Protein AF-A0A7V6ZQL4-F1 (afdb_monomer)

Solvent-accessible surface area (backbone atoms only — not comparable to full-atom values): 19353 Å² total; per-residue (Å²): 136,57,69,68,54,55,52,51,50,52,52,51,53,52,50,53,60,58,54,59,75,73,60,75,83,59,94,85,58,81,79,75,75,55,85,86,60,34,66,71,68,71,45,41,68,84,78,50,57,86,91,48,49,68,57,55,54,52,50,50,55,50,50,51,55,58,68,70,49,80,82,78,49,85,87,73,50,36,53,42,62,70,46,40,53,53,52,51,50,68,77,38,46,71,57,46,53,52,44,7,53,51,39,40,61,48,44,39,62,43,48,51,53,52,51,54,51,50,54,56,48,53,54,54,59,68,52,55,82,80,53,53,78,70,53,49,54,50,48,53,53,52,52,48,50,52,52,51,52,48,37,60,62,35,37,66,28,41,34,53,30,22,37,52,47,19,7,47,47,41,46,48,50,30,56,57,40,70,43,90,79,54,63,71,65,38,25,55,51,16,25,72,75,27,18,72,59,30,32,54,50,24,47,55,53,34,53,52,48,37,50,35,53,50,27,50,51,49,28,75,67,49,96,39,74,68,60,22,55,60,34,42,47,64,44,52,47,37,63,76,47,45,50,56,27,51,59,38,24,60,53,40,54,66,74,48,99,63,56,70,69,55,33,49,51,52,15,40,52,52,39,70,76,44,46,70,63,49,51,55,51,48,50,64,62,49,51,75,59,56,63,63,71,49,97,42,73,66,53,42,55,54,46,56,57,54,47,23,45,45,46,53,58,43,49,48,54,50,49,42,53,47,48,61,45,40,29,75,74,44,19,62,81,80,38,58,86,58,43,60,52,50,39,56,55,74,68,82,66,65,87,70,124

pLDDT: mean 90.5, std 10.38, range [31.47, 98.56]

Secondary structure (DSSP, 8-state):
--HHHHHHHHHHHHHHHHHHTT----TT--PPPPGGG-HHHHTGGGGS-GGGHHHHHHHHHHHHHHHTS----GGGS--SHHHHHHHHHHHSHHHHHHHHHHHHHHHHHHHHHHHHHHHHHHHHHHHGGG--HHHHHHHHHHHHHHHHHHHHHHHHHHHHHHHHHHHHHHHHHHHHTT----HHHHHHHHHHHHHHHHHHHHHHHHHHHHHHHHHHHHHHH-S-HHHHHHHHHHHHHIIIIIHHHHHHHHHHHHH----HHHHHHHHHHHHHHSHHHHHHHHHHHHGGGGGGGS--HHHHHHHHHHHHHHHHHHHHHHHHHHHHHHIIIIIHHH-GGGTTTT---GGGGSS--

Foldseek 3Di:
DDPVVVVVVVVVVVVVVVVVLPDDDDPPDDDDDDPCRPCCLVVVVVVDDPVCVVVNVVSVVVSVVVVPDDDDDVVNAFAALVSLLCVLCVVCVVVLQVQLVVLCVLLVQLLVLVLVLLVVVVVLVVCCVVDDPVVNVVSLVVNLVSLLVSLVSCLVSLLSSLLQLQLLLQQLVCSSLVHDDPNVVSSVVSSVQQVVLSSVLSNVVSVLSSLQSNLQSCLVPDPDPVSSVVSNVSVVCCLQPVVQLSLLLSLQSNPDPDDSVVSSVLSNQLCVVPVPVSSVLVCVLCVLVVQCVPSDSVSVVVSSSVVSSSVSSSSSSSNSVSLQSCLVRPCVPPNVVSRQRSHDHPCVVVVPD

Nearest PDB structures (foldseek):
  5och-assembly4_H  TM=1.749E-01  e=4.635E+00  Homo sapiens
  8pm6-assembly1_A  TM=1.150E-01  e=6.467E+00  Homo sapiens
  6ujw-assembly1_A  TM=1.122E-01  e=8.656E+00  Mus musculus

Mean predicted aligned error: 9.57 Å

Structure (mmCIF, N/CA/C/O backbone):
data_AF-A0A7V6ZQL4-F1
#
_entry.id   AF-A0A7V6ZQL4-F1
#
loop_
_atom_site.group_PDB
_atom_site.id
_atom_site.type_symbol
_atom_site.label_atom_id
_atom_site.label_alt_id
_atom_site.label_comp_id
_atom_site.label_asym_id
_atom_site.label_entity_id
_atom_site.label_seq_id
_atom_site.pdbx_PDB_ins_code
_atom_site.Cartn_x
_atom_site.Cartn_y
_atom_site.Cartn_z
_atom_site.occupancy
_atom_site.B_iso_or_equiv
_atom_site.auth_seq_id
_atom_site.auth_comp_id
_atom_site.auth_asym_id
_atom_site.auth_atom_id
_atom_site.pdbx_PDB_model_num
ATOM 1 N N . MET A 1 1 ? -23.190 17.853 24.104 1.00 62.41 1 MET A N 1
ATOM 2 C CA . MET A 1 1 ? -22.665 16.805 25.009 1.00 62.41 1 MET A CA 1
ATOM 3 C C . MET A 1 1 ? -21.142 16.885 24.958 1.00 62.41 1 MET A C 1
ATOM 5 O O . MET A 1 1 ? -20.617 16.901 23.855 1.00 62.41 1 MET A O 1
ATOM 9 N N . ASN A 1 2 ? -20.461 17.065 26.093 1.00 89.00 2 ASN A N 1
ATOM 10 C CA . ASN A 1 2 ? -19.009 17.321 26.155 1.00 89.00 2 ASN A CA 1
ATOM 11 C C . ASN A 1 2 ? -18.204 16.011 25.960 1.00 89.00 2 ASN A C 1
ATOM 13 O O . ASN A 1 2 ? -18.625 14.960 26.445 1.00 89.00 2 ASN A O 1
ATOM 17 N N . GLU A 1 3 ? -17.058 16.068 25.274 1.00 78.50 3 GLU A N 1
ATOM 18 C CA . GLU A 1 3 ? -16.110 14.951 25.124 1.00 78.50 3 GLU A CA 1
ATOM 19 C C . GLU A 1 3 ? -15.660 14.375 26.473 1.00 78.50 3 GLU A C 1
ATOM 21 O O . GLU A 1 3 ? -15.562 13.158 26.624 1.00 78.50 3 GLU A O 1
ATOM 26 N N . GLU A 1 4 ? -15.466 15.227 27.481 1.00 86.62 4 GLU A N 1
ATOM 27 C CA . GLU A 1 4 ? -15.076 14.797 28.827 1.00 86.62 4 GLU A CA 1
ATOM 28 C C . GLU A 1 4 ? -16.145 13.908 29.479 1.00 86.62 4 GLU A C 1
ATOM 30 O O . GLU A 1 4 ? -15.835 12.895 30.118 1.00 86.62 4 GLU A O 1
ATOM 35 N N . PHE A 1 5 ? -17.420 14.238 29.254 1.00 93.56 5 PHE A N 1
ATOM 36 C CA . PHE A 1 5 ? -18.541 13.424 29.712 1.00 93.56 5 PHE A CA 1
ATOM 37 C C . PHE A 1 5 ? -18.572 12.076 28.988 1.00 93.56 5 PHE A C 1
ATOM 39 O O . PHE A 1 5 ? -18.684 11.041 29.639 1.00 93.56 5 PHE A O 1
ATOM 46 N N . LEU A 1 6 ? -18.425 12.069 27.659 1.00 85.81 6 LEU A N 1
ATOM 47 C CA . LEU A 1 6 ? -18.409 10.838 26.862 1.00 85.81 6 LEU A CA 1
ATOM 48 C C . LEU A 1 6 ? -17.273 9.895 27.277 1.00 85.81 6 LEU A C 1
ATOM 50 O O . LEU A 1 6 ? -17.495 8.693 27.442 1.00 85.81 6 LEU A O 1
ATOM 54 N N . TYR A 1 7 ? -16.076 10.440 27.497 1.00 78.69 7 TYR A N 1
ATOM 55 C CA . TYR A 1 7 ? -14.927 9.681 27.979 1.00 78.69 7 TYR A CA 1
ATOM 56 C C . TYR A 1 7 ? -15.183 9.091 29.371 1.00 78.69 7 TYR A C 1
ATOM 58 O O . TYR A 1 7 ? -14.982 7.894 29.591 1.00 78.69 7 TYR A O 1
ATOM 66 N N . SER A 1 8 ? -15.680 9.912 30.300 1.00 87.88 8 SER A N 1
ATOM 67 C CA . SER A 1 8 ? -15.979 9.483 31.669 1.00 87.88 8 SER A CA 1
ATOM 68 C C . SER A 1 8 ? -17.080 8.423 31.705 1.00 87.88 8 SER A C 1
ATOM 70 O O . SER A 1 8 ? -16.950 7.419 32.404 1.00 87.88 8 SER A O 1
ATOM 72 N N . TYR A 1 9 ? -18.128 8.591 30.898 1.00 89.38 9 TYR A N 1
ATOM 73 C CA . TYR A 1 9 ? -19.209 7.621 30.758 1.00 89.38 9 TYR A CA 1
ATOM 74 C C . TYR A 1 9 ? -18.691 6.283 30.218 1.00 89.38 9 TYR A C 1
ATOM 76 O O . TYR A 1 9 ? -18.895 5.244 30.846 1.00 89.38 9 TYR A O 1
ATOM 84 N N . GLY A 1 10 ? -17.937 6.300 29.114 1.00 82.94 10 GLY A N 1
ATOM 85 C CA . GLY A 1 10 ? -17.338 5.094 28.537 1.00 82.94 10 GLY A CA 1
ATOM 86 C C . GLY A 1 10 ? -16.397 4.372 29.507 1.00 82.94 10 GLY A C 1
ATOM 87 O O . GLY A 1 10 ? -16.461 3.147 29.636 1.00 82.94 10 GLY A O 1
ATOM 88 N N . LYS A 1 11 ? -15.574 5.123 30.254 1.00 81.81 11 LYS A N 1
ATOM 89 C CA . LYS A 1 11 ? -14.691 4.583 31.300 1.00 81.81 11 LYS A CA 1
ATOM 90 C C . LYS A 1 11 ? -15.487 3.858 32.387 1.00 81.81 11 LYS A C 1
ATOM 92 O O . LYS A 1 11 ? -15.147 2.727 32.737 1.00 81.81 11 LYS A O 1
ATOM 97 N N . THR A 1 12 ? -16.552 4.477 32.886 1.00 91.69 12 THR A N 1
ATOM 98 C CA . THR A 1 12 ? -17.420 3.909 33.924 1.00 91.69 12 THR A CA 1
ATOM 99 C C . THR A 1 12 ? -18.140 2.648 33.436 1.00 91.69 12 THR A C 1
ATOM 101 O O . THR A 1 12 ? -18.086 1.614 34.102 1.00 91.69 12 THR A O 1
ATOM 104 N N . ILE A 1 13 ? -18.734 2.668 32.237 1.00 90.50 13 ILE A N 1
ATOM 105 C CA . ILE A 1 13 ? -19.369 1.481 31.635 1.00 90.50 13 ILE A CA 1
ATOM 106 C C . ILE A 1 13 ? -18.356 0.342 31.447 1.00 90.50 13 ILE A C 1
ATOM 108 O O . ILE A 1 13 ? -18.643 -0.813 31.769 1.00 90.50 13 ILE A O 1
ATOM 112 N N . GLY A 1 14 ? -17.133 0.657 31.012 1.00 75.75 14 GLY A N 1
ATOM 113 C CA . GLY A 1 14 ? -16.047 -0.317 30.909 1.00 75.75 14 GLY A CA 1
ATOM 114 C C . GLY A 1 14 ? -15.710 -0.988 32.247 1.00 75.75 14 GLY A C 1
ATOM 115 O O . GLY A 1 14 ? -15.479 -2.200 32.290 1.00 75.75 14 GLY A O 1
ATOM 116 N N . GLN A 1 15 ? -15.735 -0.236 33.352 1.00 80.31 15 GLN A N 1
ATOM 117 C CA . GLN A 1 15 ? -15.552 -0.788 34.698 1.00 80.31 15 GLN A CA 1
ATOM 118 C C . GLN A 1 15 ? -16.707 -1.716 35.100 1.00 80.31 15 GLN A C 1
ATOM 120 O O . GLN A 1 15 ? -16.448 -2.821 35.578 1.00 80.31 15 GLN A O 1
ATOM 125 N N . PHE A 1 16 ? -17.964 -1.347 34.831 1.00 86.81 16 PHE A N 1
ATOM 126 C CA . PHE A 1 16 ? -19.117 -2.227 35.071 1.00 86.81 16 PHE A CA 1
ATOM 127 C C . PHE A 1 16 ? -19.013 -3.546 34.294 1.00 86.81 16 PHE A C 1
ATOM 129 O O . PHE A 1 16 ? -19.172 -4.626 34.870 1.00 86.81 16 PHE A O 1
ATOM 136 N N . HIS A 1 17 ? -18.662 -3.496 33.007 1.00 83.38 17 HIS A N 1
ATOM 137 C CA . HIS A 1 17 ? -18.421 -4.702 32.208 1.00 83.38 17 HIS A CA 1
ATOM 138 C C . HIS A 1 17 ? -17.264 -5.550 32.757 1.00 83.38 17 HIS A C 1
ATOM 140 O O . HIS A 1 17 ? -17.289 -6.775 32.662 1.00 83.38 17 HIS A O 1
ATOM 146 N N . LYS A 1 18 ? -16.237 -4.926 33.346 1.00 75.56 18 LYS A N 1
ATOM 147 C CA . LYS A 1 18 ? -15.135 -5.649 33.993 1.00 75.56 18 LYS A CA 1
ATOM 148 C C . LYS A 1 18 ? -15.595 -6.375 35.260 1.00 75.56 18 LYS A C 1
ATOM 150 O O . LYS A 1 18 ? -15.211 -7.527 35.455 1.00 75.56 18 LYS A O 1
ATOM 155 N N . PHE A 1 19 ? -16.401 -5.732 36.104 1.00 81.31 19 PHE A N 1
ATOM 156 C CA . PHE A 1 19 ? -16.884 -6.333 37.351 1.00 81.31 19 PHE A CA 1
ATOM 157 C C . PHE A 1 19 ? -17.882 -7.467 37.104 1.00 81.31 19 PHE A C 1
ATOM 159 O O . PHE A 1 19 ? -17.733 -8.547 37.673 1.00 81.31 19 PHE A O 1
ATOM 166 N N . THR A 1 20 ? -18.835 -7.266 36.193 1.00 84.50 20 THR A N 1
ATOM 167 C CA . THR A 1 20 ? -19.884 -8.254 35.875 1.00 84.50 20 THR A CA 1
ATOM 168 C C . THR A 1 20 ? -19.339 -9.569 35.312 1.00 84.50 20 THR A C 1
ATOM 170 O O . THR A 1 20 ? -19.941 -10.613 35.525 1.00 84.50 20 THR A O 1
ATOM 173 N N . LYS A 1 21 ? -18.164 -9.567 34.668 1.00 76.88 21 LYS A N 1
ATOM 174 C CA . LYS A 1 21 ? -17.511 -10.794 34.167 1.00 76.88 21 LYS A CA 1
ATOM 175 C C . LYS A 1 21 ? -17.098 -11.782 35.259 1.00 76.88 21 LYS A C 1
ATOM 177 O O . LYS A 1 21 ? -16.994 -12.968 34.975 1.00 76.88 21 LYS A O 1
ATOM 182 N N . ASN A 1 22 ? -16.821 -11.295 36.468 1.00 79.56 22 ASN A N 1
A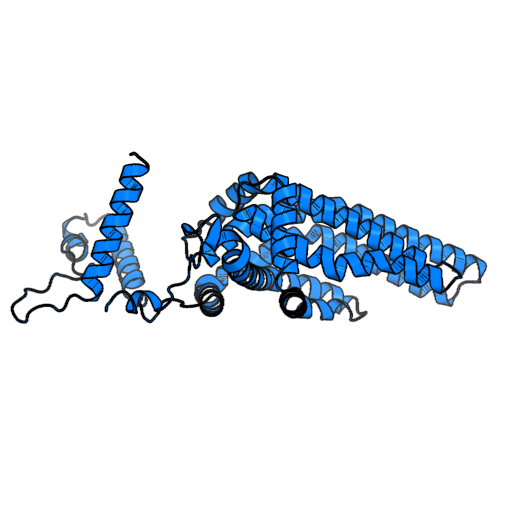TOM 183 C CA . ASN A 1 22 ? -16.436 -12.130 37.612 1.00 79.56 22 ASN A CA 1
ATOM 184 C C . ASN A 1 22 ? -17.574 -12.268 38.628 1.00 79.56 22 ASN A C 1
ATOM 186 O O . ASN A 1 22 ? -17.358 -12.780 39.724 1.00 79.56 22 ASN A O 1
ATOM 190 N N . TYR A 1 23 ? -18.756 -11.753 38.297 1.00 83.44 23 TYR A N 1
ATOM 191 C CA . TYR A 1 23 ? -19.901 -11.816 39.177 1.00 83.44 23 TYR A CA 1
ATOM 192 C C . TYR A 1 23 ? -20.421 -13.252 39.237 1.00 83.44 23 TYR A C 1
ATOM 194 O O . TYR A 1 23 ? -20.770 -13.837 38.212 1.00 83.44 23 TYR A O 1
ATOM 202 N N . VAL A 1 24 ? -20.475 -13.798 40.448 1.00 84.62 24 VAL A N 1
ATOM 203 C CA . VAL A 1 24 ? -21.117 -15.078 40.732 1.00 84.62 24 VAL A CA 1
ATOM 204 C C . VAL A 1 24 ? -22.429 -14.761 41.452 1.00 84.62 24 VAL A C 1
ATOM 206 O O . VAL A 1 24 ? -22.382 -14.171 42.534 1.00 84.62 24 VAL A O 1
ATOM 209 N N . PRO A 1 25 ? -23.592 -15.064 40.851 1.00 84.44 25 PRO A N 1
ATOM 210 C CA . PRO A 1 25 ? -24.877 -14.850 41.504 1.00 84.44 25 PRO A CA 1
ATOM 211 C C . PRO A 1 25 ? -24.997 -15.733 42.750 1.00 84.44 25 PRO A C 1
ATOM 213 O O . PRO A 1 25 ? -24.617 -16.901 42.713 1.00 84.44 25 PRO A O 1
ATOM 216 N N . SER A 1 26 ? -25.525 -15.178 43.844 1.00 88.00 26 SER A N 1
ATOM 217 C CA . SER A 1 26 ? -25.901 -15.970 45.019 1.00 88.00 26 SER A CA 1
ATOM 218 C C . SER A 1 26 ? -27.101 -16.861 44.694 1.00 88.00 26 SER A C 1
ATOM 220 O O . SER A 1 26 ? -27.897 -16.528 43.817 1.00 88.00 26 SER A O 1
ATOM 222 N N . GLU A 1 27 ? -27.253 -17.981 45.400 1.00 85.88 27 GLU A N 1
ATOM 223 C CA . GLU A 1 27 ? -28.318 -18.957 45.114 1.00 85.88 27 GLU A CA 1
ATOM 224 C C . GLU A 1 27 ? -29.728 -18.354 45.211 1.00 85.88 27 GLU A C 1
ATOM 226 O O . GLU A 1 27 ? -30.612 -18.700 44.433 1.00 85.88 27 GLU A O 1
ATOM 231 N N . GLU A 1 28 ? -29.918 -17.383 46.104 1.00 90.81 28 GLU A N 1
ATOM 232 C CA . GLU A 1 28 ? -31.205 -16.722 46.337 1.00 90.81 28 GLU A CA 1
ATOM 233 C C . GLU A 1 28 ? -31.491 -15.559 45.371 1.00 90.81 28 GLU A C 1
ATOM 235 O O . GLU A 1 28 ? -32.566 -14.954 45.424 1.00 90.81 28 GLU A O 1
ATOM 240 N N . ILE A 1 29 ? -30.552 -15.188 44.486 1.00 89.06 29 ILE A N 1
ATOM 241 C CA . ILE A 1 29 ? -30.759 -14.001 43.656 1.00 89.06 29 ILE A CA 1
ATOM 242 C C . ILE A 1 29 ? -31.752 -14.267 42.523 1.00 89.06 29 ILE A C 1
ATOM 244 O O . ILE A 1 29 ? -31.571 -15.133 41.664 1.00 89.06 29 ILE A O 1
ATOM 248 N N . LYS A 1 30 ? -32.797 -13.436 42.458 1.00 87.69 30 LYS A N 1
ATOM 249 C CA . LYS A 1 30 ? -33.735 -13.442 41.335 1.00 87.69 30 LYS A CA 1
ATOM 250 C C . LYS A 1 30 ? -33.000 -13.072 40.043 1.00 87.69 30 LYS A C 1
ATOM 252 O O . LYS A 1 30 ? -32.547 -11.938 39.867 1.00 87.69 30 LYS A O 1
ATOM 257 N N . LYS A 1 31 ? -32.910 -14.029 39.117 1.00 86.00 31 LYS A N 1
ATOM 258 C CA . LYS A 1 31 ? -32.269 -13.838 37.812 1.00 86.00 31 LYS A CA 1
ATOM 259 C C . LYS A 1 31 ? -32.999 -12.753 37.015 1.00 86.00 31 LYS A C 1
ATOM 261 O O . LYS A 1 31 ? -34.220 -12.795 36.867 1.00 86.00 31 LYS A O 1
ATOM 266 N N . ARG A 1 32 ? -32.248 -11.778 36.499 1.00 86.44 32 ARG A N 1
ATOM 267 C CA . ARG A 1 32 ? -32.794 -10.769 35.581 1.00 86.44 32 ARG A CA 1
ATOM 268 C C . ARG A 1 32 ? -33.075 -11.400 34.221 1.00 86.44 32 ARG A C 1
ATOM 270 O O . ARG A 1 32 ? -32.387 -12.340 33.818 1.00 86.44 32 ARG A O 1
ATOM 277 N N . PHE A 1 33 ? -34.079 -10.871 33.533 1.00 88.94 33 PHE A N 1
ATOM 278 C CA . PHE A 1 33 ? -34.422 -11.298 32.185 1.00 88.94 33 PHE A CA 1
ATOM 279 C C . PHE A 1 33 ? -33.255 -11.020 31.224 1.00 88.94 33 PHE A C 1
ATOM 281 O O . PHE A 1 33 ? -32.516 -10.044 31.380 1.00 88.94 33 PHE A O 1
ATOM 288 N N . ALA A 1 34 ? -33.051 -11.914 30.259 1.00 86.75 34 ALA A N 1
ATOM 289 C CA . ALA A 1 34 ? -32.120 -11.668 29.164 1.00 86.75 34 ALA A CA 1
ATOM 290 C C . ALA A 1 34 ? -32.667 -10.562 28.251 1.00 86.75 34 ALA A C 1
ATOM 292 O O . ALA A 1 34 ? -33.871 -10.336 28.221 1.00 86.75 34 ALA A O 1
ATOM 293 N N . TRP A 1 35 ? -31.813 -9.907 27.460 1.00 89.69 35 TRP A N 1
ATOM 294 C CA . TRP A 1 35 ? -32.242 -8.791 26.602 1.00 89.69 35 TRP A CA 1
ATOM 295 C C . TRP A 1 35 ? -33.429 -9.148 25.681 1.00 89.69 35 TRP A C 1
ATOM 297 O O . TRP A 1 35 ? -34.305 -8.324 25.472 1.00 89.69 35 TRP A O 1
ATOM 307 N N . TYR A 1 36 ? -33.497 -10.390 25.183 1.00 88.88 36 TYR A N 1
ATOM 308 C CA . TYR A 1 36 ? -34.572 -10.874 24.302 1.00 88.88 36 TYR A CA 1
ATOM 309 C C . TYR A 1 36 ? -35.856 -11.273 25.046 1.00 88.88 36 TYR A C 1
ATOM 311 O O . TYR A 1 36 ? -36.840 -11.635 24.416 1.00 88.88 36 TYR A O 1
ATOM 319 N N . GLN A 1 37 ? -35.837 -11.259 26.378 1.00 90.81 37 GLN A N 1
ATOM 320 C CA . GLN A 1 37 ? -36.993 -11.504 27.244 1.00 90.81 37 GLN A CA 1
ATOM 321 C C . GLN A 1 37 ? -37.595 -10.188 27.759 1.00 90.81 37 GLN A C 1
ATOM 323 O O . GLN A 1 37 ? -38.416 -10.211 28.675 1.00 90.81 37 GLN A O 1
ATOM 328 N N . ASP A 1 38 ? -37.160 -9.047 27.219 1.00 90.19 38 ASP A N 1
ATOM 329 C CA . ASP A 1 38 ? -37.713 -7.748 27.577 1.00 90.19 38 ASP A CA 1
ATOM 330 C C . ASP A 1 38 ? -39.227 -7.717 27.277 1.00 90.19 38 ASP A C 1
ATOM 332 O O . ASP A 1 38 ? -39.630 -8.053 26.156 1.00 90.19 38 ASP A O 1
ATOM 336 N N . PRO A 1 39 ? -40.083 -7.335 28.244 1.00 90.69 39 PRO A N 1
ATOM 337 C CA . PRO A 1 39 ? -41.529 -7.297 28.050 1.00 90.69 39 PRO A CA 1
ATOM 338 C C . PRO A 1 39 ? -41.989 -6.415 26.885 1.00 90.69 39 PRO A C 1
ATOM 340 O O . PRO A 1 39 ? -43.009 -6.732 26.278 1.00 90.69 39 PRO A O 1
ATOM 343 N N . LEU A 1 40 ? -41.262 -5.341 26.553 1.00 90.25 40 LEU A N 1
ATOM 344 C CA . LEU A 1 40 ? -41.589 -4.477 25.413 1.00 90.25 40 LEU A CA 1
ATOM 345 C C . LEU A 1 40 ? -41.371 -5.199 24.082 1.00 90.25 40 LEU A C 1
ATOM 347 O O . LEU A 1 40 ? -42.135 -4.995 23.144 1.00 90.25 40 LEU A O 1
ATOM 351 N N . LEU A 1 41 ? -40.350 -6.056 24.009 1.00 91.31 41 LEU A N 1
ATOM 352 C CA . LEU A 1 41 ? -40.047 -6.845 22.815 1.00 91.31 41 LEU A CA 1
ATOM 353 C C . LEU A 1 41 ? -40.993 -8.043 22.698 1.00 91.31 41 LEU A C 1
ATOM 355 O O . LEU A 1 41 ? -41.603 -8.253 21.654 1.00 91.31 41 LEU A O 1
ATOM 359 N N . MET A 1 42 ? -41.174 -8.792 23.789 1.00 89.69 42 MET A N 1
ATOM 360 C CA . MET A 1 42 ? -42.028 -9.985 23.822 1.00 89.69 42 MET A CA 1
ATOM 361 C C . MET A 1 42 ? -43.504 -9.664 23.572 1.00 89.69 42 MET A C 1
ATOM 363 O O . MET A 1 42 ? -44.208 -10.446 22.937 1.00 89.69 42 MET A O 1
ATOM 367 N N . ASN A 1 43 ? -43.967 -8.508 24.052 1.00 92.31 43 ASN A N 1
ATOM 368 C CA . ASN A 1 43 ? -45.346 -8.062 23.891 1.00 92.31 43 ASN A CA 1
ATOM 369 C C . ASN A 1 43 ? -45.481 -6.969 22.825 1.00 92.31 43 ASN A C 1
ATOM 371 O O . ASN A 1 43 ? -46.483 -6.266 22.814 1.00 92.31 43 ASN A O 1
ATOM 375 N N . ALA A 1 44 ? -44.518 -6.813 21.908 1.00 90.38 44 ALA A N 1
ATOM 376 C CA . ALA A 1 44 ? -44.550 -5.750 20.897 1.00 90.38 44 ALA A CA 1
ATOM 377 C C . ALA A 1 44 ? -45.892 -5.688 20.137 1.00 90.38 44 ALA A C 1
ATOM 379 O O . ALA A 1 44 ? -46.412 -4.604 19.880 1.00 90.38 44 ALA A O 1
ATOM 380 N N . LYS A 1 45 ? -46.514 -6.849 19.876 1.00 90.81 45 LYS A N 1
ATOM 381 C CA . LYS A 1 45 ? -47.838 -6.954 19.245 1.00 90.81 45 LYS A CA 1
ATOM 382 C C . LYS A 1 45 ? -48.937 -6.182 19.987 1.00 90.81 45 LYS A C 1
ATOM 384 O O . LYS A 1 45 ? -49.807 -5.627 19.336 1.00 90.81 45 LYS A O 1
ATOM 389 N N . THR A 1 46 ? -48.919 -6.121 21.322 1.00 92.56 46 THR A N 1
ATOM 390 C CA . THR A 1 46 ? -49.974 -5.431 22.093 1.00 92.56 46 THR A CA 1
ATOM 391 C C . THR A 1 46 ? -49.923 -3.911 21.955 1.00 92.56 46 THR A C 1
ATOM 393 O O . THR A 1 46 ? -50.856 -3.232 22.372 1.00 92.56 46 THR A O 1
ATOM 396 N N . TYR A 1 47 ? -48.834 -3.378 21.398 1.00 90.19 47 TYR A N 1
ATOM 397 C CA . TYR A 1 47 ? -48.616 -1.947 21.199 1.00 90.19 47 TYR A CA 1
ATOM 398 C C . TYR A 1 47 ? -48.739 -1.519 19.730 1.00 90.19 47 TYR A C 1
ATOM 400 O O . TYR A 1 47 ? -48.623 -0.331 19.438 1.00 90.19 47 TYR A O 1
ATOM 408 N N . LEU A 1 48 ? -48.958 -2.467 18.815 1.00 89.75 48 LEU A N 1
ATOM 409 C CA . LEU A 1 48 ? -49.061 -2.229 17.377 1.00 89.75 48 LEU A CA 1
ATOM 410 C C . LEU A 1 48 ? -50.492 -2.469 16.901 1.00 89.75 48 LEU A C 1
ATOM 412 O O . LEU A 1 48 ? -51.202 -3.326 17.427 1.00 89.75 48 LEU A O 1
ATOM 416 N N . LYS A 1 49 ? -50.911 -1.712 15.889 1.00 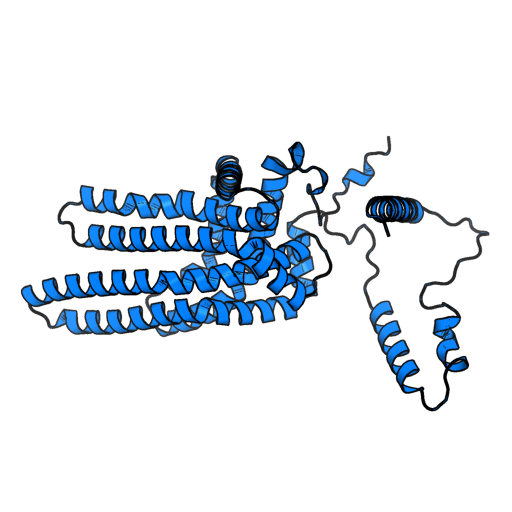92.31 49 LYS A N 1
ATOM 417 C CA . LYS A 1 49 ? -52.176 -1.954 15.192 1.00 92.31 49 LYS A CA 1
ATOM 418 C C . LYS A 1 49 ? -52.010 -3.084 14.176 1.00 92.31 49 LYS A C 1
ATOM 420 O O . LYS A 1 49 ? -50.898 -3.367 13.735 1.00 92.31 49 LYS A O 1
ATOM 425 N N . ASP A 1 50 ? -53.121 -3.673 13.739 1.00 88.88 50 ASP A N 1
ATOM 426 C CA . ASP A 1 50 ? -53.105 -4.760 12.747 1.00 88.88 50 ASP A CA 1
ATOM 427 C C . ASP A 1 50 ? -52.502 -4.335 11.393 1.00 88.88 50 ASP A C 1
ATOM 429 O O . ASP A 1 50 ? -51.894 -5.143 10.696 1.00 88.88 50 ASP A O 1
ATOM 433 N N . GLU A 1 51 ? -52.608 -3.051 11.040 1.00 90.69 51 GLU A N 1
ATOM 434 C CA . GLU A 1 51 ? -51.986 -2.468 9.841 1.00 90.69 51 GLU A CA 1
ATOM 435 C C . GLU A 1 51 ? -50.444 -2.437 9.901 1.00 90.69 51 GLU A C 1
ATOM 437 O O . GLU A 1 51 ? -49.784 -2.432 8.862 1.00 90.69 51 GLU A O 1
ATOM 442 N N . ASP A 1 52 ? -49.861 -2.516 11.102 1.00 91.00 52 ASP A N 1
ATOM 443 C CA . ASP A 1 52 ? -48.421 -2.401 11.355 1.00 91.00 52 ASP A CA 1
ATOM 444 C C . ASP A 1 52 ? -47.730 -3.759 11.585 1.00 91.00 52 ASP A C 1
ATOM 446 O O . ASP A 1 52 ? -46.573 -3.811 12.014 1.00 91.00 52 ASP A O 1
ATOM 450 N N . LEU A 1 53 ? -48.393 -4.886 11.292 1.00 89.19 53 LEU A N 1
ATOM 451 C CA . LEU A 1 53 ? -47.841 -6.231 11.537 1.00 89.19 53 LEU A CA 1
ATOM 452 C C . LEU A 1 53 ? -46.503 -6.489 10.819 1.00 89.19 53 LEU A C 1
ATOM 454 O O . LEU A 1 53 ? -45.673 -7.239 11.326 1.00 89.19 53 LEU A O 1
ATOM 458 N N . VAL A 1 54 ? -46.228 -5.791 9.712 1.00 91.69 54 VAL A N 1
ATOM 459 C CA . VAL A 1 54 ? -44.923 -5.843 9.027 1.00 91.69 54 VAL A CA 1
ATOM 460 C C . VAL A 1 54 ? -43.772 -5.414 9.952 1.00 91.69 54 VAL A C 1
ATOM 462 O O . VAL A 1 54 ? -42.666 -5.944 9.850 1.00 91.69 54 VAL A O 1
ATOM 465 N N . ILE A 1 55 ? -44.006 -4.478 10.879 1.00 91.38 55 ILE A N 1
ATOM 466 C CA . ILE A 1 55 ? -43.004 -4.049 11.867 1.00 91.38 55 ILE A CA 1
ATOM 467 C C . ILE A 1 55 ? -42.685 -5.199 12.827 1.00 91.38 55 ILE A C 1
ATOM 469 O O . ILE A 1 55 ? -41.515 -5.422 13.146 1.00 91.38 55 ILE A O 1
ATOM 473 N N . LEU A 1 56 ? -43.707 -5.947 13.254 1.00 91.00 56 LEU A N 1
ATOM 474 C CA . LEU A 1 56 ? -43.547 -7.105 14.133 1.00 91.00 56 LEU A CA 1
ATOM 475 C C . LEU A 1 56 ? -42.724 -8.205 13.450 1.00 91.00 56 LEU A C 1
ATOM 477 O O . LEU A 1 56 ? -41.810 -8.752 14.064 1.00 91.00 56 LEU A O 1
ATOM 481 N N . ASP A 1 57 ? -42.983 -8.474 12.170 1.00 90.88 57 ASP A N 1
ATOM 482 C CA . ASP A 1 57 ? -42.221 -9.458 11.397 1.00 90.88 57 ASP A CA 1
ATOM 483 C C . ASP A 1 57 ? -40.740 -9.068 11.286 1.00 90.88 57 ASP A C 1
ATOM 485 O O . ASP A 1 57 ? -39.854 -9.883 11.550 1.00 90.88 57 ASP A O 1
ATOM 489 N N . ARG A 1 58 ? -40.452 -7.793 10.986 1.00 93.88 58 ARG A N 1
ATOM 490 C CA . ARG A 1 58 ? -39.073 -7.275 10.928 1.00 93.88 58 ARG A CA 1
ATOM 491 C C . ARG A 1 58 ? -38.376 -7.301 12.283 1.00 93.88 58 ARG A C 1
ATOM 493 O O . ARG A 1 58 ? -37.182 -7.596 12.345 1.00 93.88 58 ARG A O 1
ATOM 500 N N . LEU A 1 59 ? -39.098 -7.002 13.363 1.00 92.62 59 LEU A N 1
ATOM 501 C CA . LEU A 1 59 ? -38.573 -7.100 14.722 1.00 92.62 59 LEU A CA 1
ATOM 502 C C . LEU A 1 59 ? -38.189 -8.545 15.052 1.00 92.62 59 LEU A C 1
ATOM 504 O O . LEU A 1 59 ? -37.089 -8.778 15.549 1.00 92.62 59 LEU A O 1
ATOM 508 N N . ASN A 1 60 ? -39.057 -9.506 14.732 1.00 91.25 60 ASN A N 1
ATOM 509 C CA . ASN A 1 60 ? -38.809 -10.925 14.974 1.00 91.25 60 ASN A CA 1
ATOM 510 C C . ASN A 1 60 ? -37.609 -11.441 14.166 1.00 91.25 60 ASN A C 1
ATOM 512 O O . ASN A 1 60 ? -36.733 -12.096 14.734 1.00 91.25 60 ASN A O 1
ATOM 516 N N . GLU A 1 61 ? -37.509 -11.089 12.877 1.00 92.69 61 GLU A N 1
ATOM 517 C CA . GLU A 1 61 ? -36.336 -11.402 12.045 1.00 92.69 61 GLU A CA 1
ATOM 518 C C . GLU A 1 61 ? -35.042 -10.849 12.661 1.00 92.69 61 GLU A C 1
ATOM 520 O O . GLU A 1 61 ? -34.036 -11.557 12.761 1.00 92.69 61 GLU A O 1
ATOM 525 N N . LEU A 1 62 ? -35.063 -9.589 13.108 1.00 91.00 62 LEU A N 1
ATOM 526 C CA . LEU A 1 62 ? -33.908 -8.952 13.734 1.00 91.00 62 LEU A CA 1
ATOM 527 C C . LEU A 1 62 ? -33.542 -9.625 15.064 1.00 91.00 62 LEU A C 1
ATOM 529 O O . LEU A 1 62 ? -32.364 -9.876 15.319 1.00 91.00 62 LEU A O 1
ATOM 533 N N . MET A 1 63 ? -34.530 -9.933 15.906 1.00 92.19 63 MET A N 1
ATOM 534 C CA . MET A 1 63 ? -34.314 -10.593 17.193 1.00 92.19 63 MET A CA 1
ATOM 535 C C . MET A 1 63 ? -33.682 -11.971 17.017 1.00 92.19 63 MET A C 1
ATOM 537 O O . MET A 1 63 ? -32.699 -12.268 17.696 1.00 92.19 63 MET A O 1
ATOM 541 N N . GLU A 1 64 ? -34.186 -12.783 16.087 1.00 90.88 64 GLU A N 1
ATOM 542 C CA . GLU A 1 64 ? -33.597 -14.087 15.771 1.00 90.88 64 GLU A CA 1
ATOM 543 C C . GLU A 1 64 ? -32.188 -13.940 15.184 1.00 90.88 64 GLU A C 1
ATOM 545 O O . GLU A 1 64 ? -31.260 -14.634 15.610 1.00 90.88 64 GLU A O 1
ATOM 550 N N . SER A 1 65 ? -31.967 -12.961 14.299 1.00 87.12 65 SER A N 1
ATOM 551 C CA . SER A 1 65 ? -30.629 -12.667 13.780 1.00 87.12 65 SER A CA 1
ATOM 552 C C . SER A 1 65 ? -29.640 -12.330 14.899 1.00 87.12 65 SER A C 1
ATOM 554 O O . SER A 1 65 ? -28.543 -12.888 14.914 1.00 87.12 65 SER A O 1
ATOM 556 N N . ILE A 1 66 ? -30.000 -11.463 15.849 1.00 86.06 66 ILE A N 1
ATOM 557 C CA . ILE A 1 66 ? -29.119 -11.097 16.967 1.00 86.06 66 ILE A CA 1
ATOM 558 C C . ILE A 1 66 ? -28.943 -12.287 17.912 1.00 86.06 66 ILE A C 1
ATOM 560 O O . ILE A 1 66 ? -27.830 -12.565 18.348 1.00 86.06 66 ILE A O 1
ATOM 564 N N . LYS A 1 67 ? -30.003 -13.039 18.210 1.00 85.88 67 LYS A N 1
ATOM 565 C CA . LYS A 1 67 ? -29.941 -14.213 19.092 1.00 85.88 67 LYS A CA 1
ATOM 566 C C . LYS A 1 67 ? -29.060 -15.328 18.525 1.00 85.88 67 LYS A C 1
ATOM 568 O O . LYS A 1 67 ? -28.410 -16.030 19.295 1.00 85.88 67 LYS A O 1
ATOM 573 N N . SER A 1 68 ? -28.997 -15.453 17.199 1.00 83.75 68 SER A N 1
ATOM 574 C CA . SER A 1 68 ? -28.106 -16.389 16.506 1.00 83.75 68 SER A CA 1
ATOM 575 C C . SER A 1 68 ? -26.629 -15.972 16.533 1.00 83.75 68 SER A C 1
ATOM 577 O O . SER A 1 68 ? -25.760 -16.794 16.231 1.00 83.75 68 SER A O 1
ATOM 579 N N . THR A 1 69 ? -26.310 -14.721 16.903 1.00 74.50 69 THR A N 1
ATOM 580 C CA . THR A 1 69 ? -24.907 -14.294 16.975 1.00 74.50 69 THR A CA 1
ATOM 581 C C . THR A 1 69 ? -24.168 -14.997 18.120 1.00 74.50 69 THR A C 1
ATOM 583 O O . THR A 1 69 ? -24.690 -15.098 19.234 1.00 74.50 69 THR A O 1
ATOM 586 N N . PRO A 1 70 ? -22.935 -15.491 17.886 1.00 68.19 70 PRO A N 1
ATOM 587 C CA . PRO A 1 70 ? -22.161 -16.155 18.925 1.00 68.19 70 PRO A CA 1
ATOM 588 C C . PRO A 1 70 ? -21.921 -15.213 20.104 1.00 68.19 70 PRO A C 1
ATOM 590 O O . PRO A 1 70 ? -21.380 -14.118 19.935 1.00 68.19 70 PRO A O 1
ATOM 593 N N . ILE A 1 71 ? -22.256 -15.660 21.314 1.00 66.31 71 ILE A N 1
ATOM 594 C CA . ILE A 1 71 ? -21.940 -14.915 22.534 1.00 66.31 71 ILE A CA 1
ATOM 595 C C . ILE A 1 71 ? -20.413 -14.877 22.676 1.00 66.31 71 ILE A C 1
ATOM 597 O O . ILE A 1 71 ? -19.762 -15.880 22.985 1.00 66.31 71 ILE A O 1
ATOM 601 N N . THR A 1 72 ? -19.820 -13.710 22.436 1.00 58.19 72 THR A N 1
ATOM 602 C CA . THR A 1 72 ? -18.382 -13.483 22.586 1.00 58.19 72 THR A CA 1
ATOM 603 C C . THR A 1 72 ? -18.023 -13.468 24.068 1.00 58.19 72 THR A C 1
ATOM 605 O O . THR A 1 72 ? -18.155 -12.468 24.771 1.00 58.19 72 THR A O 1
ATOM 608 N N . THR A 1 73 ? -17.549 -14.603 24.580 1.00 60.03 73 THR A N 1
ATOM 609 C CA . THR A 1 73 ? -16.878 -14.626 25.885 1.00 60.03 73 THR A CA 1
ATOM 610 C C . THR A 1 73 ? -15.483 -13.994 25.761 1.00 60.03 73 THR A C 1
ATOM 612 O O . THR A 1 73 ? -14.893 -14.043 24.683 1.00 60.03 73 THR A O 1
ATOM 615 N N . PRO A 1 74 ? -14.889 -13.427 26.832 1.00 58.94 74 PRO A N 1
ATOM 616 C CA . PRO A 1 74 ? -13.542 -12.844 26.777 1.00 58.94 74 PRO A CA 1
ATOM 617 C C . PRO A 1 74 ? -12.443 -13.801 26.287 1.00 58.94 74 PRO A C 1
ATOM 619 O O . PRO A 1 74 ? -11.398 -13.338 25.844 1.00 58.94 74 PRO A O 1
ATOM 622 N N . LYS A 1 75 ? -12.673 -15.121 26.373 1.00 61.41 75 LYS A N 1
ATOM 623 C CA . LYS A 1 75 ? -11.788 -16.164 25.830 1.00 61.41 75 LYS A CA 1
ATOM 624 C C . LYS A 1 75 ? -11.821 -16.255 24.299 1.00 61.41 75 LYS A C 1
ATOM 626 O O . LYS A 1 75 ? -10.891 -16.791 23.716 1.00 61.41 75 LYS A O 1
ATOM 631 N N . ASN A 1 76 ? -12.876 -15.742 23.667 1.00 67.88 76 ASN A N 1
ATOM 632 C CA . ASN A 1 76 ? -13.082 -15.765 22.218 1.00 67.88 76 ASN A CA 1
ATOM 633 C C . ASN A 1 76 ? -12.613 -14.460 21.548 1.00 67.88 76 ASN A C 1
ATOM 635 O O . ASN A 1 76 ? -12.940 -14.223 20.390 1.00 67.88 76 ASN A O 1
ATOM 639 N N . LEU A 1 77 ? -11.913 -13.585 22.279 1.00 79.00 77 LEU A N 1
ATOM 640 C CA . LEU A 1 77 ? -11.368 -12.341 21.742 1.00 79.00 77 LEU A CA 1
ATOM 641 C C . LEU A 1 77 ? -9.928 -12.550 21.260 1.00 79.00 77 LEU A C 1
ATOM 643 O O . LEU A 1 77 ? -9.171 -13.279 21.903 1.00 79.00 77 LEU A O 1
ATOM 647 N N . PRO A 1 78 ? -9.501 -11.869 20.185 1.00 85.75 78 PRO A N 1
ATOM 648 C CA . PRO A 1 78 ? -8.156 -12.033 19.668 1.00 85.75 78 PRO A CA 1
ATOM 649 C C . PRO A 1 78 ? -7.119 -11.465 20.639 1.00 85.75 78 PRO A C 1
ATOM 651 O O . PRO A 1 78 ? -7.135 -10.293 21.017 1.00 85.75 78 PRO A O 1
ATOM 654 N N . HIS A 1 79 ? -6.161 -12.301 21.014 1.00 87.12 79 HIS A N 1
ATOM 655 C CA . HIS A 1 79 ? -5.058 -11.972 21.913 1.00 87.12 79 HIS A CA 1
ATOM 656 C C . HIS A 1 79 ? -3.825 -11.446 21.172 1.00 87.12 79 HIS A C 1
ATOM 658 O O . HIS A 1 79 ? -2.936 -10.862 21.787 1.00 87.12 79 HIS A O 1
ATOM 664 N N . ASN A 1 80 ? -3.744 -11.661 19.858 1.00 90.94 80 ASN A N 1
ATOM 665 C CA . ASN A 1 80 ? -2.626 -11.220 19.032 1.00 90.94 80 ASN A CA 1
ATOM 666 C C . ASN A 1 80 ? -3.088 -10.800 17.630 1.00 90.94 80 ASN A C 1
ATOM 668 O O . ASN A 1 80 ? -4.173 -11.154 17.172 1.00 90.94 80 ASN A O 1
ATOM 672 N N . ARG A 1 81 ? -2.219 -10.071 16.922 1.00 93.50 81 ARG A N 1
ATOM 673 C CA . ARG A 1 81 ? -2.486 -9.544 15.575 1.00 93.50 81 ARG A CA 1
ATOM 674 C C . ARG A 1 81 ? -2.797 -10.634 14.541 1.00 93.50 81 ARG A C 1
ATOM 676 O O . ARG A 1 81 ? -3.558 -10.391 13.614 1.00 93.50 81 ARG A O 1
ATOM 683 N N . ARG A 1 82 ? -2.251 -11.845 14.709 1.00 93.62 82 ARG A N 1
ATOM 684 C CA . ARG A 1 82 ? -2.537 -12.984 13.822 1.00 93.62 82 ARG A CA 1
ATOM 685 C C . ARG A 1 82 ? -3.980 -13.464 13.979 1.00 93.62 82 ARG A C 1
ATOM 687 O O . ARG A 1 82 ? -4.611 -13.769 12.977 1.00 93.62 82 ARG A O 1
ATOM 694 N N . GLN A 1 83 ? -4.503 -13.514 15.202 1.00 93.06 83 GLN A N 1
ATOM 695 C CA . GLN A 1 83 ? -5.911 -13.843 15.441 1.00 93.06 83 GLN A CA 1
ATOM 696 C C . GLN A 1 83 ? -6.825 -12.764 14.852 1.00 93.06 83 GLN A C 1
ATOM 698 O O . GLN A 1 83 ? -7.716 -13.110 14.089 1.00 93.06 83 GLN A O 1
ATOM 703 N N . VAL A 1 84 ? -6.506 -11.474 15.048 1.00 94.88 84 VAL A N 1
ATOM 704 C CA . VAL A 1 84 ? -7.249 -10.363 14.413 1.00 94.88 84 VAL A CA 1
ATOM 705 C C . VAL A 1 84 ? -7.338 -10.535 12.893 1.00 94.88 84 VAL A C 1
ATOM 707 O O . VAL A 1 84 ? -8.407 -10.354 12.321 1.00 94.88 84 VAL A O 1
ATOM 710 N N . PHE A 1 85 ? -6.242 -10.923 12.232 1.00 96.62 85 PHE A N 1
ATOM 711 C CA . PHE A 1 85 ? -6.233 -11.161 10.786 1.00 96.62 85 PHE A CA 1
ATOM 712 C C . PHE A 1 85 ? -7.265 -12.214 10.356 1.00 96.62 85 PHE A C 1
ATOM 714 O O . PHE A 1 85 ? -8.073 -11.959 9.462 1.00 96.62 85 PHE A O 1
ATOM 721 N N . PHE A 1 86 ? -7.250 -13.391 10.990 1.00 95.12 86 PHE A N 1
ATOM 722 C CA . PHE A 1 86 ? -8.175 -14.469 10.636 1.00 95.12 86 PHE A CA 1
ATOM 723 C C . PHE A 1 86 ? -9.616 -14.149 11.036 1.00 95.12 86 PHE A C 1
ATOM 725 O O . PHE A 1 86 ? -10.524 -14.436 10.256 1.00 95.12 86 PHE A O 1
ATOM 732 N N . ASP A 1 87 ? -9.827 -13.501 12.182 1.00 92.19 87 ASP A N 1
ATOM 733 C CA . ASP A 1 87 ? -11.151 -13.091 12.649 1.00 92.19 87 ASP A CA 1
ATOM 734 C C . ASP A 1 87 ? -11.782 -12.102 11.664 1.00 92.19 87 ASP A C 1
ATOM 736 O O . ASP A 1 87 ? -12.853 -12.377 11.121 1.00 92.19 87 ASP A O 1
ATOM 740 N N . VAL A 1 88 ? -11.079 -11.013 11.327 1.00 94.12 88 VAL A N 1
ATOM 741 C CA . VAL A 1 88 ? -11.550 -10.000 10.368 1.00 94.12 88 VAL A CA 1
ATOM 742 C C . VAL A 1 88 ? -11.871 -10.630 9.016 1.00 94.12 88 VAL A C 1
ATOM 744 O O . VAL A 1 88 ? -12.947 -10.387 8.466 1.00 94.12 88 VAL A O 1
ATOM 747 N N . LEU A 1 89 ? -10.973 -11.463 8.478 1.00 94.50 89 LEU A N 1
ATOM 748 C CA . LEU A 1 89 ? -11.213 -12.111 7.191 1.00 94.50 89 LEU A CA 1
ATOM 749 C C . LEU A 1 89 ? -12.371 -13.097 7.249 1.00 94.50 89 LEU A C 1
ATOM 751 O O . LEU A 1 89 ? -13.113 -13.186 6.280 1.00 94.50 89 LEU A O 1
ATOM 755 N N . SER A 1 90 ? -12.544 -13.837 8.345 1.00 90.19 90 SER A N 1
ATOM 756 C CA . SER A 1 90 ? -13.635 -14.804 8.483 1.00 90.19 90 SER A CA 1
ATOM 757 C C . SER A 1 90 ? -15.005 -14.130 8.569 1.00 90.19 90 SER A C 1
ATOM 759 O O . SER A 1 90 ? -15.941 -14.589 7.914 1.00 90.19 90 SER A O 1
ATOM 761 N N . ILE A 1 91 ? -15.097 -13.011 9.290 1.00 89.19 91 ILE A N 1
ATOM 762 C CA . ILE A 1 91 ? -16.335 -12.257 9.506 1.00 89.19 91 ILE A CA 1
ATOM 763 C C . ILE A 1 91 ? -16.694 -11.438 8.258 1.00 89.19 91 ILE A C 1
ATOM 765 O O . ILE A 1 91 ? -17.851 -11.400 7.842 1.00 89.19 91 ILE A O 1
ATOM 769 N N . HIS A 1 92 ? -15.708 -10.813 7.610 1.00 91.75 92 HIS A N 1
ATOM 770 C CA . HIS A 1 92 ? -15.933 -9.838 6.537 1.00 91.75 92 HIS A CA 1
ATOM 771 C C . HIS A 1 92 ? -15.543 -10.340 5.135 1.00 91.75 92 HIS A C 1
ATOM 773 O O . HIS A 1 92 ? -15.227 -9.533 4.260 1.00 91.75 92 HIS A O 1
ATOM 779 N N . ARG A 1 93 ? -15.608 -11.657 4.871 1.00 91.69 93 ARG A N 1
ATOM 780 C CA . ARG A 1 93 ? -15.221 -12.274 3.576 1.00 91.69 93 ARG A CA 1
ATOM 781 C C . ARG A 1 93 ? -15.813 -11.567 2.357 1.00 91.69 93 ARG A C 1
ATOM 783 O O . ARG A 1 93 ? -15.090 -11.219 1.427 1.00 91.69 93 ARG A O 1
ATOM 790 N N . LYS A 1 94 ? -17.131 -11.333 2.372 1.00 93.19 94 LYS A N 1
ATOM 791 C CA . LYS A 1 94 ? -17.848 -10.669 1.268 1.00 93.19 94 LYS A CA 1
ATOM 792 C C . LYS A 1 94 ? -17.334 -9.247 1.046 1.00 93.19 94 LYS A C 1
ATOM 794 O O . LYS A 1 94 ? -17.128 -8.836 -0.090 1.00 93.19 94 LYS A O 1
ATOM 799 N N . THR A 1 95 ? -17.074 -8.518 2.126 1.00 92.50 95 THR A N 1
ATOM 800 C CA . THR A 1 95 ? -16.546 -7.156 2.058 1.00 92.50 95 THR A CA 1
ATOM 801 C C . THR A 1 95 ? -15.137 -7.130 1.469 1.00 92.50 95 THR A C 1
ATOM 803 O O . THR A 1 95 ? -14.866 -6.326 0.585 1.00 92.50 95 THR A O 1
ATOM 806 N N . PHE A 1 96 ? -14.257 -8.048 1.879 1.00 94.81 96 PHE A N 1
ATOM 807 C CA . PHE A 1 96 ? -12.906 -8.153 1.317 1.00 94.81 96 PHE A CA 1
ATOM 808 C C . PHE A 1 96 ? -12.908 -8.547 -0.166 1.00 94.81 96 PHE A C 1
ATOM 810 O O . PHE A 1 96 ? -12.083 -8.047 -0.928 1.00 94.81 96 PHE A O 1
ATOM 817 N N . PHE A 1 97 ? -13.869 -9.364 -0.605 1.00 94.69 97 PHE A N 1
ATOM 818 C CA . PHE A 1 97 ? -14.075 -9.627 -2.030 1.00 94.69 97 PHE A CA 1
ATOM 819 C C . PHE A 1 97 ? -14.469 -8.354 -2.801 1.00 94.69 97 PHE A C 1
ATOM 821 O O . PHE A 1 97 ? -13.886 -8.059 -3.844 1.00 94.69 97 PHE A O 1
ATOM 828 N N . LEU A 1 98 ? -15.397 -7.550 -2.264 1.00 95.44 98 LEU A N 1
ATOM 829 C CA . LEU A 1 98 ? -15.776 -6.256 -2.852 1.00 95.44 98 LEU A CA 1
ATOM 830 C C . LEU A 1 98 ? -14.616 -5.251 -2.859 1.00 95.44 98 LEU A C 1
ATOM 832 O O . LEU A 1 98 ? -14.478 -4.477 -3.804 1.00 95.44 98 LEU A O 1
ATOM 836 N N . PHE A 1 99 ? -13.744 -5.282 -1.850 1.00 95.81 99 PHE A N 1
ATOM 837 C CA . PHE A 1 99 ? -12.504 -4.506 -1.867 1.00 95.81 99 PHE A CA 1
ATOM 838 C C . PHE A 1 99 ? -11.581 -4.939 -3.003 1.00 95.81 99 PHE A C 1
ATOM 840 O O . PHE A 1 99 ? -10.955 -4.086 -3.622 1.00 95.81 99 PHE A O 1
ATOM 847 N N . GLY A 1 100 ? -11.539 -6.230 -3.329 1.00 96.44 100 GLY A N 1
ATOM 848 C CA . GLY A 1 100 ? -10.817 -6.725 -4.498 1.00 96.44 100 GLY A CA 1
ATOM 849 C C . GLY A 1 100 ? -11.323 -6.109 -5.803 1.00 96.44 100 GLY A C 1
ATOM 850 O O . GLY A 1 100 ? -10.526 -5.641 -6.614 1.00 96.44 100 GLY A O 1
ATOM 851 N N . LEU A 1 101 ? -12.647 -6.009 -5.964 1.00 96.44 101 LEU A N 1
ATOM 852 C CA . LEU A 1 101 ? -13.262 -5.336 -7.113 1.00 96.44 101 LEU A CA 1
ATOM 853 C C . LEU A 1 101 ? -12.921 -3.838 -7.152 1.00 96.44 101 LEU A C 1
ATOM 855 O O . LEU A 1 101 ? -12.591 -3.303 -8.208 1.00 96.44 101 LEU A O 1
ATOM 859 N N . LEU A 1 102 ? -12.947 -3.161 -6.002 1.00 96.25 102 LEU A N 1
ATOM 860 C CA . LEU A 1 102 ? -12.519 -1.766 -5.906 1.00 96.25 102 LEU A CA 1
ATOM 861 C C . LEU A 1 102 ? -11.052 -1.598 -6.327 1.00 96.25 102 LEU A C 1
ATOM 863 O O . LEU A 1 102 ? -10.744 -0.712 -7.118 1.00 96.25 102 LEU A O 1
ATOM 867 N N . PHE A 1 103 ? -10.147 -2.454 -5.845 1.00 96.19 103 PHE A N 1
ATOM 868 C CA . PHE A 1 103 ? -8.737 -2.416 -6.239 1.00 96.19 103 PHE A CA 1
ATOM 869 C C . PHE A 1 103 ? -8.525 -2.756 -7.710 1.00 96.19 103 PHE A C 1
ATOM 871 O O . PHE A 1 103 ? -7.619 -2.207 -8.330 1.00 96.19 103 PHE A O 1
ATOM 878 N N . LEU A 1 104 ? -9.356 -3.618 -8.296 1.00 96.31 104 LEU A N 1
ATOM 879 C CA . LEU A 1 104 ? -9.336 -3.859 -9.734 1.00 96.31 104 LEU A CA 1
ATOM 880 C C . LEU A 1 104 ? -9.629 -2.568 -10.508 1.00 96.31 104 LEU A C 1
ATOM 882 O O . LEU A 1 104 ? -8.884 -2.236 -11.426 1.00 96.31 104 LEU A O 1
ATOM 886 N N . LEU A 1 105 ? -10.652 -1.812 -10.094 1.00 97.06 105 LEU A N 1
ATOM 887 C CA . LEU A 1 105 ? -10.999 -0.523 -10.700 1.00 97.06 105 LEU A CA 1
ATOM 888 C C . LEU A 1 105 ? -9.901 0.530 -10.493 1.00 97.06 105 LEU A C 1
ATOM 890 O O . LEU A 1 105 ? -9.517 1.211 -11.440 1.00 97.06 105 LEU A O 1
ATOM 894 N N . LEU A 1 106 ? -9.356 0.637 -9.279 1.00 96.75 106 LEU A N 1
ATOM 895 C CA . LEU A 1 106 ? -8.294 1.599 -8.960 1.00 96.75 106 LEU A CA 1
ATOM 896 C C . LEU A 1 106 ? -6.988 1.306 -9.714 1.00 96.75 106 LEU A C 1
ATOM 898 O O . LEU A 1 106 ? -6.302 2.231 -10.144 1.00 96.75 106 LEU A O 1
ATOM 902 N N . CYS A 1 107 ? -6.648 0.030 -9.905 1.00 96.12 107 CYS A N 1
ATOM 903 C CA . CYS A 1 107 ? -5.459 -0.387 -10.647 1.00 96.12 107 CYS A CA 1
ATOM 904 C C . CYS A 1 107 ? -5.673 -0.424 -12.169 1.00 96.12 107 CYS A C 1
ATOM 906 O O . CYS A 1 107 ? -4.704 -0.638 -12.901 1.00 96.12 107 CYS A O 1
ATOM 908 N N . LEU A 1 108 ? -6.904 -0.241 -12.664 1.00 95.88 108 LEU A N 1
ATOM 909 C CA . LEU A 1 108 ? -7.230 -0.394 -14.083 1.00 95.88 108 LEU A CA 1
ATOM 910 C C . LEU A 1 108 ? -6.382 0.516 -14.991 1.00 95.88 108 LEU A C 1
ATOM 912 O O . LEU A 1 108 ? -5.780 -0.026 -15.919 1.00 95.88 108 LEU A O 1
ATOM 916 N N . PRO A 1 109 ? -6.222 1.833 -14.726 1.00 96.81 109 PRO A N 1
ATOM 917 C CA . PRO A 1 109 ? -5.408 2.700 -15.586 1.00 96.81 109 PRO A CA 1
ATOM 918 C C . PRO A 1 109 ? -3.951 2.225 -15.691 1.00 96.81 109 PRO A C 1
ATOM 920 O O . PRO A 1 109 ? -3.404 2.087 -16.785 1.00 96.81 109 PRO A O 1
ATOM 923 N N . MET A 1 110 ? -3.354 1.864 -14.550 1.00 95.50 110 MET A N 1
ATOM 924 C CA . MET A 1 110 ? -1.984 1.346 -14.478 1.00 95.50 110 MET A CA 1
ATOM 925 C C . MET A 1 110 ? -1.833 0.022 -15.239 1.00 95.50 110 MET A C 1
ATOM 927 O O . MET A 1 110 ? -0.838 -0.204 -15.939 1.00 95.50 110 MET A O 1
ATOM 931 N N . ASN A 1 111 ? -2.826 -0.862 -15.115 1.00 94.56 111 ASN A N 1
ATOM 932 C CA . ASN A 1 111 ? -2.851 -2.143 -15.808 1.00 94.56 111 ASN A CA 1
ATOM 933 C C . ASN A 1 111 ? -2.977 -1.970 -17.324 1.00 94.56 111 ASN A C 1
ATOM 935 O O . ASN A 1 111 ? -2.260 -2.657 -18.047 1.00 94.56 111 ASN A O 1
ATOM 939 N N . VAL A 1 112 ? -3.798 -1.030 -17.800 1.00 95.69 112 VAL A N 1
ATOM 940 C CA . VAL A 1 112 ? -3.938 -0.723 -19.232 1.00 95.69 112 VAL A CA 1
ATOM 941 C C . VAL A 1 112 ? -2.606 -0.263 -19.823 1.00 95.69 112 VAL A C 1
ATOM 943 O O . VAL A 1 112 ? -2.147 -0.854 -20.798 1.00 95.69 112 VAL A O 1
ATOM 946 N N . VAL A 1 113 ? -1.927 0.707 -19.199 1.00 96.69 113 VAL A N 1
ATOM 947 C CA . VAL A 1 113 ? -0.603 1.176 -19.659 1.00 96.69 113 VAL A CA 1
ATOM 948 C C . VAL A 1 113 ? 0.404 0.022 -19.710 1.00 96.69 113 VAL A C 1
ATOM 950 O O . VAL A 1 113 ? 1.148 -0.125 -20.679 1.00 96.69 113 VAL A O 1
ATOM 953 N N . SER A 1 114 ? 0.405 -0.843 -18.691 1.00 93.31 114 SER A N 1
ATOM 954 C CA . SER A 1 114 ? 1.287 -2.012 -18.635 1.00 93.31 114 SER A CA 1
ATOM 955 C C . SER A 1 114 ? 0.996 -3.033 -19.739 1.00 93.31 114 SER A C 1
ATOM 957 O O . SER A 1 114 ? 1.942 -3.568 -20.308 1.00 93.31 114 SER A O 1
ATOM 959 N N . VAL A 1 115 ? -0.276 -3.319 -20.029 1.00 93.94 115 VAL A N 1
ATOM 960 C CA . VAL A 1 115 ? -0.680 -4.274 -21.074 1.00 93.94 115 VAL A CA 1
ATOM 961 C C . VAL A 1 115 ? -0.339 -3.729 -22.458 1.00 93.94 115 VAL A C 1
ATOM 963 O O . VAL A 1 115 ? 0.254 -4.451 -23.256 1.00 93.94 115 VAL A O 1
ATOM 966 N N . LEU A 1 116 ? -0.636 -2.452 -22.722 1.00 94.62 116 LEU A N 1
ATOM 967 C CA . LEU A 1 116 ? -0.288 -1.796 -23.983 1.00 94.62 116 LEU A CA 1
ATOM 968 C C . LEU A 1 116 ? 1.223 -1.826 -24.219 1.00 94.62 116 LEU A C 1
ATOM 970 O O . LEU A 1 116 ? 1.661 -2.261 -25.279 1.00 94.62 116 LEU A O 1
ATOM 974 N N . LYS A 1 117 ? 2.028 -1.461 -23.212 1.00 94.62 117 LYS A N 1
ATOM 975 C CA . LYS A 1 117 ? 3.492 -1.571 -23.288 1.00 94.62 117 LYS A CA 1
ATOM 976 C C . LYS A 1 117 ? 3.929 -2.987 -23.681 1.00 94.62 117 LYS A C 1
ATOM 978 O O . LYS A 1 117 ? 4.768 -3.133 -24.563 1.00 94.62 117 LYS A O 1
ATOM 983 N N . THR A 1 118 ? 3.395 -4.022 -23.028 1.00 92.56 118 THR A N 1
ATOM 984 C CA . THR A 1 118 ? 3.756 -5.416 -23.331 1.00 92.56 118 THR A CA 1
ATOM 985 C C . THR A 1 118 ? 3.369 -5.815 -24.755 1.00 92.56 118 THR A C 1
ATOM 987 O O . THR A 1 118 ? 4.162 -6.471 -25.421 1.00 92.56 118 THR A O 1
ATOM 990 N N . LEU A 1 119 ? 2.197 -5.399 -25.243 1.00 92.62 119 LEU A N 1
ATOM 991 C CA . LEU A 1 119 ? 1.778 -5.647 -26.627 1.00 92.62 119 LEU A CA 1
ATOM 992 C C . LEU A 1 119 ? 2.748 -5.019 -27.634 1.00 92.62 119 LEU A C 1
ATOM 994 O O . LEU A 1 119 ? 3.223 -5.709 -28.532 1.00 92.62 119 LEU A O 1
ATOM 998 N N . PHE A 1 120 ? 3.096 -3.742 -27.447 1.00 93.56 120 PHE A N 1
ATOM 999 C CA . PHE A 1 120 ? 4.064 -3.065 -28.310 1.00 93.56 120 PHE A CA 1
ATOM 1000 C C . PHE A 1 120 ? 5.445 -3.728 -28.254 1.00 93.56 120 PHE A C 1
ATOM 1002 O O . PHE A 1 120 ? 6.048 -3.953 -29.298 1.00 93.56 120 PHE A O 1
ATOM 1009 N N . LEU A 1 121 ? 5.930 -4.103 -27.064 1.00 91.38 121 LEU A N 1
ATOM 1010 C CA . LEU A 1 121 ? 7.203 -4.817 -26.930 1.00 91.38 121 LEU A CA 1
ATOM 1011 C C . LEU A 1 121 ? 7.195 -6.168 -27.648 1.00 91.38 121 LEU A C 1
ATOM 1013 O O . LEU A 1 121 ? 8.164 -6.488 -28.325 1.00 91.38 121 LEU A O 1
ATOM 1017 N N . ASN A 1 122 ? 6.120 -6.947 -27.527 1.00 89.25 122 ASN A N 1
ATOM 1018 C CA . ASN A 1 122 ? 6.019 -8.244 -28.196 1.00 89.25 122 ASN A CA 1
ATOM 1019 C C . ASN A 1 122 ? 6.095 -8.102 -29.722 1.00 89.25 122 ASN A C 1
ATOM 1021 O O . ASN A 1 122 ? 6.779 -8.897 -30.361 1.00 89.25 122 ASN A O 1
ATOM 1025 N N . ASN A 1 123 ? 5.458 -7.074 -30.290 1.00 89.06 123 ASN A N 1
ATOM 1026 C CA . ASN A 1 123 ? 5.546 -6.789 -31.725 1.00 89.06 123 ASN A CA 1
ATOM 1027 C C . ASN A 1 123 ? 6.978 -6.410 -32.136 1.00 89.06 123 ASN A C 1
ATOM 1029 O O . ASN A 1 123 ? 7.525 -6.995 -33.065 1.00 89.06 123 ASN A O 1
ATOM 1033 N N . LEU A 1 124 ? 7.622 -5.513 -31.382 1.00 90.12 124 LEU A N 1
ATOM 1034 C CA . LEU A 1 124 ? 9.006 -5.097 -31.635 1.00 90.12 124 LEU A CA 1
ATOM 1035 C C . LEU A 1 124 ? 9.998 -6.272 -31.556 1.00 90.12 124 LEU A C 1
ATOM 1037 O O . LEU A 1 124 ? 10.915 -6.373 -32.368 1.00 90.12 124 LEU A O 1
ATOM 1041 N N . TYR A 1 125 ? 9.821 -7.188 -30.599 1.00 87.56 125 TYR A N 1
ATOM 1042 C CA . TYR A 1 125 ? 10.671 -8.377 -30.485 1.00 87.56 125 TYR A CA 1
ATOM 1043 C C . TYR A 1 125 ? 10.416 -9.410 -31.588 1.00 87.56 125 TYR A C 1
ATOM 1045 O O . TYR A 1 125 ? 11.356 -10.097 -31.983 1.00 87.56 125 TYR A O 1
ATOM 1053 N N . ALA A 1 126 ? 9.189 -9.517 -32.105 1.00 86.69 126 ALA A N 1
ATOM 1054 C CA . ALA A 1 126 ? 8.885 -10.395 -33.235 1.00 86.69 126 ALA A CA 1
ATOM 1055 C C . ALA A 1 126 ? 9.582 -9.932 -34.528 1.00 86.69 126 ALA A C 1
ATOM 1057 O O . ALA A 1 126 ? 10.038 -10.758 -35.316 1.00 86.69 126 ALA A O 1
ATOM 1058 N N . GLU A 1 127 ? 9.717 -8.619 -34.720 1.00 84.38 127 GLU A N 1
ATOM 1059 C CA . GLU A 1 127 ? 10.410 -8.025 -35.871 1.00 84.38 127 GLU A CA 1
ATOM 1060 C C . GLU A 1 127 ? 11.941 -8.152 -35.768 1.00 84.38 127 GLU A C 1
ATOM 1062 O O . GLU A 1 127 ? 12.623 -8.266 -36.786 1.00 84.38 127 GLU A O 1
ATOM 1067 N N . ALA A 1 128 ? 12.489 -8.217 -34.549 1.00 84.19 128 ALA A N 1
ATOM 1068 C CA . ALA A 1 128 ? 13.930 -8.189 -34.276 1.00 84.19 128 ALA A CA 1
ATOM 1069 C C . ALA A 1 128 ? 14.756 -9.270 -35.000 1.00 84.19 128 ALA A C 1
ATOM 1071 O O . ALA A 1 128 ? 15.927 -9.041 -35.314 1.00 84.19 128 ALA A O 1
ATOM 1072 N N . GLY A 1 129 ? 14.167 -10.444 -35.254 1.00 79.12 129 GLY A N 1
ATOM 1073 C CA . GLY A 1 129 ? 14.844 -11.571 -35.905 1.00 79.12 129 GLY A CA 1
ATOM 1074 C C . GLY A 1 129 ? 15.176 -11.342 -37.383 1.00 79.12 129 GLY A C 1
ATOM 1075 O O . GLY A 1 129 ? 16.074 -11.997 -37.904 1.00 79.12 129 GLY A O 1
ATOM 1076 N N . ASN A 1 130 ? 14.497 -10.394 -38.035 1.00 82.25 130 ASN A N 1
ATOM 1077 C CA . ASN A 1 130 ? 14.590 -10.155 -39.479 1.00 82.25 130 ASN A CA 1
ATOM 1078 C C . ASN A 1 130 ? 15.388 -8.891 -39.844 1.00 82.25 130 ASN A C 1
ATOM 1080 O O . ASN A 1 130 ? 15.490 -8.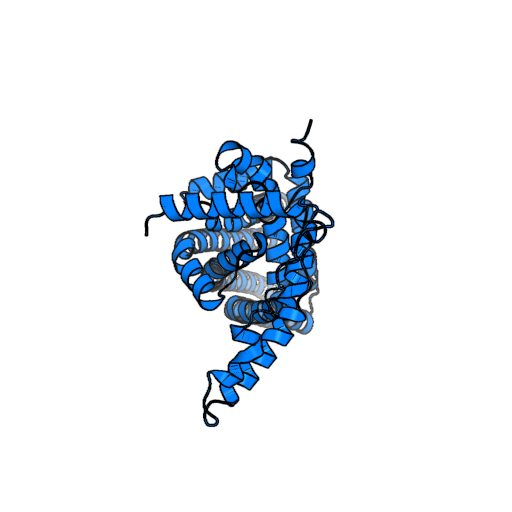556 -41.021 1.00 82.25 130 ASN A O 1
ATOM 1084 N N . LEU A 1 131 ? 15.930 -8.181 -38.850 1.00 86.94 131 LEU A N 1
ATOM 1085 C CA . LEU A 1 131 ? 16.554 -6.867 -39.023 1.00 86.94 131 LEU A CA 1
ATOM 1086 C C . LEU A 1 131 ? 18.081 -6.941 -39.177 1.00 86.94 131 LEU A C 1
ATOM 1088 O O . LEU A 1 131 ? 18.755 -7.763 -38.545 1.00 86.94 131 LEU A O 1
ATOM 1092 N N . GLY A 1 132 ? 18.642 -6.017 -39.959 1.00 84.88 132 GLY A N 1
ATOM 1093 C CA . GLY A 1 132 ? 20.084 -5.768 -40.039 1.00 84.88 132 GLY A CA 1
ATOM 1094 C C . GLY A 1 132 ? 20.638 -5.042 -38.802 1.00 84.88 132 GLY A C 1
ATOM 1095 O O . GLY A 1 132 ? 19.901 -4.515 -37.971 1.00 84.88 132 GLY A O 1
ATOM 1096 N N . ASP A 1 133 ? 21.964 -4.963 -38.653 1.00 81.56 133 ASP A N 1
ATOM 1097 C CA . ASP A 1 133 ? 22.598 -4.441 -37.423 1.00 81.56 133 ASP A CA 1
ATOM 1098 C C . ASP A 1 133 ? 22.371 -2.940 -37.157 1.00 81.56 133 ASP A C 1
ATOM 1100 O O . ASP A 1 133 ? 22.420 -2.484 -36.010 1.00 81.56 133 ASP A O 1
ATOM 1104 N N . VAL A 1 134 ? 22.130 -2.145 -38.203 1.00 80.38 134 VAL A N 1
ATOM 1105 C CA . VAL A 1 134 ? 21.755 -0.725 -38.062 1.00 80.38 134 VAL A CA 1
ATOM 1106 C C . VAL A 1 134 ? 20.321 -0.603 -37.540 1.00 80.38 134 VAL A C 1
ATOM 1108 O O . VAL A 1 134 ? 20.061 0.162 -36.611 1.00 80.38 134 VAL A O 1
ATOM 1111 N N . GLU A 1 135 ? 19.413 -1.418 -38.070 1.00 84.50 135 GLU A N 1
ATOM 1112 C CA . GLU A 1 135 ? 18.004 -1.463 -37.675 1.00 84.50 135 GLU A CA 1
ATOM 1113 C C . GLU A 1 135 ? 17.840 -2.015 -36.251 1.00 84.50 135 GLU A C 1
ATOM 1115 O O . GLU A 1 135 ? 17.060 -1.482 -35.466 1.00 84.50 135 GLU A O 1
ATOM 1120 N N . LYS A 1 136 ? 18.660 -2.995 -35.844 1.00 83.50 136 LYS A N 1
ATOM 1121 C CA . LYS A 1 136 ? 18.719 -3.475 -34.451 1.00 83.50 136 LYS A CA 1
ATOM 1122 C C . LYS A 1 136 ? 19.107 -2.372 -33.466 1.00 83.50 136 LYS A C 1
ATOM 1124 O O . LYS A 1 136 ? 18.548 -2.298 -32.373 1.00 83.50 136 LYS A O 1
ATOM 1129 N N . ARG A 1 137 ? 20.041 -1.484 -33.832 1.00 83.06 137 ARG A N 1
ATOM 1130 C CA . ARG A 1 137 ? 20.412 -0.334 -32.985 1.00 83.06 137 ARG A CA 1
ATOM 1131 C C . ARG A 1 137 ? 19.267 0.669 -32.847 1.00 83.06 137 ARG A C 1
ATOM 1133 O O . ARG A 1 137 ? 19.042 1.180 -31.750 1.00 83.06 137 ARG A O 1
ATOM 1140 N N . GLN A 1 138 ? 18.519 0.913 -33.921 1.00 86.50 138 GLN A N 1
ATOM 1141 C CA . GLN A 1 138 ? 17.308 1.737 -33.867 1.00 86.50 138 GLN A CA 1
ATOM 1142 C C . GLN A 1 138 ? 16.223 1.083 -33.001 1.00 86.50 138 GLN A C 1
ATOM 1144 O O . GLN A 1 138 ? 15.639 1.754 -32.152 1.00 86.50 138 GLN A O 1
ATOM 1149 N N . LEU A 1 139 ? 16.026 -0.232 -33.125 1.00 89.19 139 LEU A N 1
ATOM 1150 C CA . LEU A 1 139 ? 15.076 -0.997 -32.318 1.00 89.19 139 LEU A CA 1
ATOM 1151 C C . LEU A 1 139 ? 15.349 -0.862 -30.813 1.00 89.19 139 LEU A C 1
ATOM 1153 O O . LEU A 1 139 ? 14.420 -0.628 -30.040 1.00 89.19 139 LEU A O 1
ATOM 1157 N N . VAL A 1 140 ? 16.616 -0.947 -30.390 1.00 88.81 140 VAL A N 1
ATOM 1158 C CA . VAL A 1 140 ? 17.008 -0.745 -28.982 1.00 88.81 140 VAL A CA 1
ATOM 1159 C C . VAL A 1 140 ? 16.600 0.646 -28.489 1.00 88.81 140 VAL A C 1
ATOM 1161 O O . VAL A 1 140 ? 16.006 0.766 -27.417 1.00 88.81 140 VAL A O 1
ATOM 1164 N N . SER A 1 141 ? 16.852 1.695 -29.280 1.00 89.19 141 SER A N 1
ATOM 1165 C CA . SER A 1 141 ? 16.443 3.063 -28.936 1.00 89.19 141 SER A CA 1
ATOM 1166 C C . SER A 1 141 ? 14.918 3.193 -28.810 1.00 89.19 141 SER A C 1
ATOM 1168 O O . SER A 1 141 ? 14.423 3.770 -27.837 1.00 89.19 141 SER A O 1
ATOM 1170 N N . THR A 1 142 ? 14.164 2.578 -29.726 1.00 92.81 142 THR A N 1
ATOM 1171 C CA . THR A 1 142 ? 12.695 2.541 -29.681 1.00 92.81 142 THR A CA 1
ATOM 1172 C C . THR A 1 142 ? 12.181 1.816 -28.434 1.00 92.81 142 THR A C 1
ATOM 1174 O O . THR A 1 142 ? 11.283 2.323 -27.762 1.00 92.81 142 THR A O 1
ATOM 1177 N N . ILE A 1 143 ? 12.773 0.676 -28.057 1.00 93.50 143 ILE A N 1
ATOM 1178 C CA . ILE A 1 143 ? 12.415 -0.065 -26.834 1.00 93.50 143 ILE A CA 1
ATOM 1179 C C . ILE A 1 143 ? 12.657 0.790 -25.583 1.00 93.50 143 ILE A C 1
ATOM 1181 O O . ILE A 1 143 ? 11.800 0.844 -24.694 1.00 93.50 143 ILE A O 1
ATOM 1185 N N . MET A 1 144 ? 13.793 1.490 -25.509 1.00 93.81 144 MET A N 1
ATOM 1186 C CA . MET A 1 144 ? 14.084 2.395 -24.392 1.00 93.81 144 MET A CA 1
ATOM 1187 C C . MET A 1 144 ? 13.069 3.538 -24.314 1.00 93.81 144 MET A C 1
ATOM 1189 O O . MET A 1 144 ? 12.537 3.813 -23.237 1.00 93.81 144 MET A O 1
ATOM 1193 N N . SER A 1 145 ? 12.766 4.173 -25.450 1.00 94.38 145 SER A N 1
ATOM 1194 C CA . SER A 1 145 ? 11.773 5.247 -25.530 1.00 94.38 145 SER A CA 1
ATOM 1195 C C . SER A 1 145 ? 10.391 4.768 -25.078 1.00 94.38 145 SER A C 1
ATOM 1197 O O . SER A 1 145 ? 9.755 5.413 -24.243 1.00 94.38 145 SER A O 1
ATOM 1199 N N . LEU A 1 146 ? 9.955 3.590 -25.533 1.00 96.31 146 LEU A N 1
ATOM 1200 C CA . LEU A 1 146 ? 8.696 2.977 -25.114 1.00 96.31 146 LEU A CA 1
ATOM 1201 C C . LEU A 1 146 ? 8.666 2.709 -23.602 1.00 96.31 146 LEU A C 1
ATOM 1203 O O . LEU A 1 146 ? 7.670 3.008 -22.942 1.00 96.31 146 LEU A O 1
ATOM 1207 N N . ASN A 1 147 ? 9.751 2.174 -23.033 1.00 96.12 147 ASN A N 1
ATOM 1208 C CA . ASN A 1 147 ? 9.851 1.917 -21.596 1.00 96.12 147 ASN A CA 1
ATOM 1209 C C . ASN A 1 147 ? 9.738 3.201 -20.766 1.00 96.12 147 ASN A C 1
ATOM 1211 O O . ASN A 1 147 ? 9.012 3.212 -19.771 1.00 96.12 147 ASN A O 1
ATOM 1215 N N . ILE A 1 148 ? 10.433 4.267 -21.170 1.00 96.06 148 ILE A N 1
ATOM 1216 C CA . ILE A 1 148 ? 10.412 5.560 -20.476 1.00 96.06 148 ILE A CA 1
ATOM 1217 C C . ILE A 1 148 ? 9.036 6.217 -20.617 1.00 96.06 148 ILE A C 1
ATOM 1219 O O . ILE A 1 148 ? 8.457 6.628 -19.614 1.00 96.06 148 ILE A O 1
ATOM 1223 N N . THR A 1 149 ? 8.470 6.248 -21.826 1.00 97.19 149 THR A N 1
ATOM 1224 C CA . THR A 1 149 ? 7.129 6.795 -22.088 1.00 97.19 149 THR A CA 1
ATOM 1225 C C . THR A 1 149 ? 6.072 6.076 -21.256 1.00 97.19 149 THR A C 1
ATOM 1227 O O . THR A 1 149 ? 5.284 6.720 -20.563 1.00 97.19 149 THR A O 1
ATOM 1230 N N . ALA A 1 150 ? 6.088 4.739 -21.2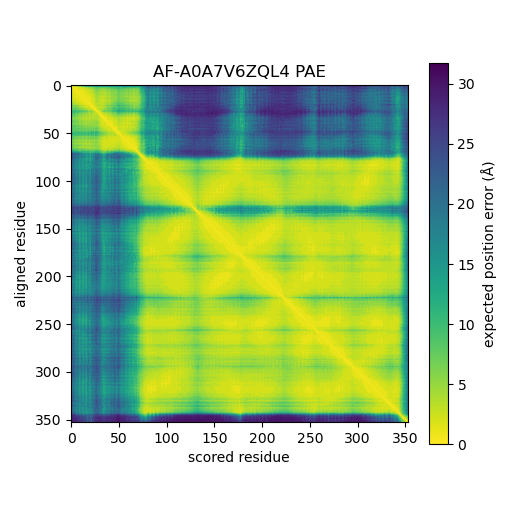43 1.00 97.75 150 ALA A N 1
ATOM 1231 C CA . ALA A 1 150 ? 5.191 3.957 -20.402 1.00 97.75 150 ALA A CA 1
ATOM 1232 C C . ALA A 1 150 ? 5.388 4.285 -18.915 1.00 97.75 150 ALA A C 1
ATOM 1234 O O . ALA A 1 150 ? 4.403 4.423 -18.198 1.00 97.75 150 ALA A O 1
ATOM 1235 N N . ALA A 1 151 ? 6.630 4.453 -18.448 1.00 97.50 151 ALA A N 1
ATOM 1236 C CA . ALA A 1 151 ? 6.901 4.788 -17.053 1.00 97.50 151 ALA A CA 1
ATOM 1237 C C . ALA A 1 151 ? 6.392 6.182 -16.656 1.00 97.50 151 ALA A C 1
ATOM 1239 O O . ALA A 1 151 ? 5.827 6.339 -15.576 1.00 97.50 151 ALA A O 1
ATOM 1240 N N . VAL A 1 152 ? 6.521 7.177 -17.536 1.00 98.00 152 VAL A N 1
ATOM 1241 C CA . VAL A 1 152 ? 5.965 8.522 -17.322 1.00 98.00 152 VAL A CA 1
ATOM 1242 C C . VAL A 1 152 ? 4.434 8.482 -17.298 1.00 98.00 152 VAL A C 1
ATOM 1244 O O . VAL A 1 152 ? 3.821 9.076 -16.413 1.00 98.00 152 VAL A O 1
ATOM 1247 N N . LEU A 1 153 ? 3.803 7.714 -18.193 1.00 98.00 153 LEU A N 1
ATOM 1248 C CA . LEU A 1 153 ? 2.349 7.498 -18.183 1.00 98.00 153 LEU A CA 1
ATOM 1249 C C . LEU A 1 153 ? 1.855 6.780 -16.916 1.00 98.00 153 LEU A C 1
ATOM 1251 O O . LEU A 1 153 ? 0.689 6.931 -16.544 1.00 98.00 153 LEU A O 1
ATOM 1255 N N . GLN A 1 154 ? 2.721 6.041 -16.212 1.00 97.50 154 GLN A N 1
ATOM 1256 C CA . GLN A 1 154 ? 2.362 5.456 -14.920 1.00 97.50 154 GLN A CA 1
ATOM 1257 C C . GLN A 1 154 ? 2.235 6.491 -13.799 1.00 97.50 154 GLN A C 1
ATOM 1259 O O . GLN A 1 154 ? 1.535 6.212 -12.831 1.00 97.50 154 GLN A O 1
ATOM 1264 N N . ILE A 1 155 ? 2.838 7.682 -13.908 1.00 98.25 155 ILE A N 1
ATOM 1265 C CA . ILE A 1 155 ? 2.752 8.721 -12.867 1.00 98.25 155 ILE A CA 1
ATOM 1266 C C . ILE A 1 155 ? 1.289 9.062 -12.527 1.00 98.25 155 ILE A C 1
ATOM 1268 O O . ILE A 1 155 ? 0.892 8.846 -11.378 1.00 98.25 155 ILE A O 1
ATOM 1272 N N . PRO A 1 156 ? 0.440 9.524 -13.471 1.00 98.25 156 PRO A N 1
ATOM 1273 C CA . PRO A 1 156 ? -0.958 9.823 -13.158 1.00 98.25 156 PRO A CA 1
ATOM 1274 C C . PRO A 1 156 ? -1.744 8.584 -12.698 1.00 98.25 156 PRO A C 1
ATOM 1276 O O . PRO A 1 156 ? -2.623 8.704 -11.846 1.00 98.25 156 PRO A O 1
ATOM 1279 N N . CYS A 1 157 ? -1.402 7.388 -13.189 1.00 98.19 157 CYS A N 1
ATOM 1280 C CA . CYS A 1 157 ? -2.044 6.139 -12.771 1.00 98.19 157 CYS A CA 1
ATOM 1281 C C . CYS A 1 157 ? -1.739 5.789 -11.303 1.00 98.19 157 CYS A C 1
ATOM 1283 O O . CYS A 1 157 ? -2.639 5.413 -10.552 1.00 98.19 157 CYS A O 1
ATOM 1285 N N . ILE A 1 158 ? -0.483 5.945 -10.879 1.00 98.19 158 ILE A N 1
ATOM 1286 C CA . ILE A 1 158 ? -0.044 5.718 -9.497 1.00 98.19 158 ILE A CA 1
ATOM 1287 C C . ILE A 1 158 ? -0.660 6.763 -8.566 1.00 98.19 158 ILE A C 1
ATOM 1289 O O . ILE A 1 158 ? -1.088 6.410 -7.471 1.00 98.19 158 ILE A O 1
ATOM 1293 N N . LEU A 1 159 ? -0.762 8.028 -8.988 1.00 98.50 159 LEU A N 1
ATOM 1294 C CA . LEU A 1 159 ? -1.425 9.072 -8.198 1.00 98.50 159 LEU A CA 1
ATOM 1295 C C . LEU A 1 159 ? -2.920 8.784 -8.007 1.00 98.50 159 LEU A C 1
ATOM 1297 O O . LEU A 1 159 ? -3.435 8.921 -6.897 1.00 98.50 159 LEU A O 1
ATOM 1301 N N . PHE A 1 160 ? -3.604 8.319 -9.055 1.00 98.25 160 PHE A N 1
ATOM 1302 C CA . PHE A 1 160 ? -4.995 7.878 -8.960 1.00 98.25 160 PHE A CA 1
ATOM 1303 C C . PHE A 1 160 ? -5.159 6.710 -7.974 1.00 98.25 160 PHE A C 1
ATOM 1305 O O . PHE A 1 160 ? -6.012 6.757 -7.085 1.00 98.25 160 PHE A O 1
ATOM 1312 N N . LEU A 1 161 ? -4.291 5.696 -8.062 1.00 97.94 161 LEU A N 1
ATOM 1313 C CA . LEU A 1 161 ? -4.273 4.582 -7.114 1.00 97.94 161 LEU A CA 1
ATOM 1314 C C . LEU A 1 161 ? -3.976 5.056 -5.681 1.00 97.94 161 LEU A C 1
ATOM 1316 O O . LEU A 1 161 ? -4.646 4.625 -4.744 1.00 97.94 161 LEU A O 1
ATOM 1320 N N . ALA A 1 162 ? -3.015 5.963 -5.499 1.00 98.19 162 ALA A N 1
ATOM 1321 C CA . ALA A 1 162 ? -2.650 6.516 -4.198 1.00 98.19 162 ALA A CA 1
ATOM 1322 C C . ALA A 1 162 ? -3.829 7.251 -3.541 1.00 98.19 162 ALA A C 1
ATOM 1324 O O . ALA A 1 162 ? -4.077 7.065 -2.349 1.00 98.19 162 ALA A O 1
ATOM 1325 N N . ALA A 1 163 ? -4.614 8.011 -4.310 1.00 97.62 163 ALA A N 1
ATOM 1326 C CA . ALA A 1 163 ? -5.848 8.615 -3.812 1.00 97.62 163 ALA A CA 1
ATOM 1327 C C . ALA A 1 163 ? -6.841 7.552 -3.307 1.00 97.62 163 ALA A C 1
ATOM 1329 O O . ALA A 1 163 ? -7.389 7.692 -2.216 1.00 97.62 163 ALA A O 1
ATOM 1330 N N . GLY A 1 164 ? -7.022 6.449 -4.041 1.00 97.38 164 GLY A N 1
ATOM 1331 C CA . GLY A 1 164 ? -7.860 5.330 -3.599 1.00 97.38 164 GLY A CA 1
ATOM 1332 C C . GLY A 1 164 ? -7.335 4.635 -2.333 1.00 97.38 164 GLY A C 1
ATOM 1333 O O . GLY A 1 164 ? -8.105 4.343 -1.414 1.00 97.38 164 GLY A O 1
ATOM 1334 N N . ILE A 1 165 ? -6.016 4.435 -2.236 1.00 97.81 165 ILE A N 1
ATOM 1335 C CA . ILE A 1 165 ? -5.359 3.865 -1.048 1.00 97.81 165 ILE A CA 1
ATOM 1336 C C . ILE A 1 165 ? -5.584 4.748 0.188 1.00 97.81 165 ILE A C 1
ATOM 1338 O O . ILE A 1 165 ? -5.762 4.213 1.281 1.00 97.81 165 ILE A O 1
ATOM 1342 N N . ALA A 1 166 ? -5.650 6.076 0.040 1.00 97.69 166 ALA A N 1
ATOM 1343 C CA . ALA A 1 166 ? -5.895 7.001 1.151 1.00 97.69 166 ALA A CA 1
ATOM 1344 C C . ALA A 1 166 ? -7.238 6.754 1.865 1.00 97.69 166 ALA A C 1
ATOM 1346 O O . ALA A 1 166 ? -7.322 6.847 3.093 1.00 97.69 166 ALA A O 1
ATOM 1347 N N . GLY A 1 167 ? -8.282 6.404 1.108 1.00 96.00 167 GLY A N 1
ATOM 1348 C CA . GLY A 1 167 ? -9.567 5.991 1.672 1.00 96.00 167 GLY A CA 1
ATOM 1349 C C . GLY A 1 167 ? -9.510 4.587 2.258 1.00 96.00 167 GLY A C 1
ATOM 1350 O O . GLY A 1 167 ? -9.957 4.340 3.379 1.00 96.00 167 GLY A O 1
ATOM 1351 N N . PHE A 1 168 ? -8.901 3.664 1.518 1.00 96.50 168 PHE A N 1
ATOM 1352 C CA . PHE A 1 168 ? -8.825 2.264 1.911 1.00 96.50 168 PHE A CA 1
ATOM 1353 C C . PHE A 1 168 ? -8.045 2.037 3.212 1.00 96.50 168 PHE A C 1
ATOM 1355 O O . PHE A 1 168 ? -8.454 1.238 4.054 1.00 96.50 168 PHE A O 1
ATOM 1362 N N . VAL A 1 169 ? -6.949 2.769 3.423 1.00 95.75 169 VAL A N 1
ATOM 1363 C CA . VAL A 1 169 ? -6.122 2.623 4.624 1.00 95.75 169 VAL A CA 1
ATOM 1364 C C . VAL A 1 169 ? -6.899 2.974 5.899 1.00 95.75 169 VAL A C 1
ATOM 1366 O O . VAL A 1 169 ? -6.715 2.321 6.923 1.00 95.75 169 VAL A O 1
ATOM 1369 N N . LYS A 1 170 ? -7.841 3.928 5.835 1.00 95.56 170 LYS A N 1
ATOM 1370 C CA . LYS A 1 170 ? -8.724 4.255 6.966 1.00 95.56 170 LYS A CA 1
ATOM 1371 C C . LYS A 1 170 ? -9.682 3.107 7.295 1.00 95.56 170 LYS A C 1
ATOM 1373 O O . LYS A 1 170 ? -9.867 2.789 8.468 1.00 95.56 170 LYS A O 1
ATOM 1378 N N . VAL A 1 171 ? -10.232 2.460 6.271 1.00 96.75 171 VAL A N 1
ATOM 1379 C CA . VAL A 1 171 ? -11.109 1.290 6.421 1.00 96.75 171 VAL A CA 1
ATOM 1380 C C . VAL A 1 171 ? -10.345 0.112 7.039 1.00 96.75 171 VAL A C 1
ATOM 1382 O O . VAL A 1 171 ? -10.801 -0.493 8.008 1.00 96.75 171 VAL A O 1
ATOM 1385 N N . ILE A 1 172 ? -9.141 -0.188 6.539 1.00 97.12 172 ILE A N 1
ATOM 1386 C CA . ILE A 1 172 ? -8.300 -1.260 7.097 1.00 97.12 172 ILE A CA 1
ATOM 1387 C C . ILE A 1 172 ? -7.857 -0.958 8.529 1.00 97.12 172 ILE A C 1
ATOM 1389 O O . ILE A 1 172 ? -7.813 -1.873 9.354 1.00 97.12 172 ILE A O 1
ATOM 1393 N N . ARG A 1 173 ? -7.577 0.307 8.860 1.00 96.50 173 ARG A N 1
ATOM 1394 C CA . ARG A 1 173 ? -7.271 0.735 10.230 1.00 96.50 173 ARG A CA 1
ATOM 1395 C C . ARG A 1 173 ? -8.395 0.373 11.198 1.00 96.50 173 ARG A C 1
ATOM 1397 O O . ARG A 1 173 ? -8.115 -0.211 12.239 1.00 96.50 173 ARG A O 1
ATOM 1404 N N . GLN A 1 174 ? -9.643 0.686 10.850 1.00 94.81 174 GLN A N 1
ATOM 1405 C CA . GLN A 1 174 ? -10.805 0.374 11.690 1.00 94.81 174 GLN A CA 1
ATOM 1406 C C . GLN A 1 174 ? -10.979 -1.133 11.877 1.00 94.81 174 GLN A C 1
ATOM 1408 O O . GLN A 1 174 ? -11.085 -1.589 13.013 1.00 94.81 174 GLN A O 1
ATOM 1413 N N . TYR A 1 175 ? -10.887 -1.921 10.800 1.00 95.31 175 TYR A N 1
ATOM 1414 C CA . TYR A 1 175 ? -10.904 -3.383 10.915 1.00 95.31 175 TYR A CA 1
ATOM 1415 C C . TYR A 1 175 ? -9.776 -3.916 11.804 1.00 95.31 175 TYR A C 1
ATOM 1417 O O . TYR A 1 175 ? -9.999 -4.792 12.634 1.00 95.31 175 TYR A O 1
ATOM 1425 N N . SER A 1 176 ? -8.571 -3.357 11.679 1.00 95.19 176 SER A N 1
ATOM 1426 C CA . SER A 1 176 ? -7.409 -3.753 12.487 1.00 95.19 176 SER A CA 1
ATOM 1427 C C . SER A 1 176 ? -7.564 -3.416 13.973 1.00 95.19 176 SER A C 1
ATOM 1429 O O . SER A 1 176 ? -6.899 -4.017 14.819 1.00 95.19 176 SER A O 1
ATOM 1431 N N . TRP A 1 177 ? -8.426 -2.452 14.295 1.00 93.19 177 TRP A N 1
ATOM 1432 C CA . TRP A 1 177 ? -8.788 -2.066 15.657 1.00 93.19 177 TRP A CA 1
ATOM 1433 C C . TRP A 1 177 ? -10.093 -2.698 16.147 1.00 93.19 177 TRP A C 1
ATOM 1435 O O . TRP A 1 177 ? -10.467 -2.453 17.292 1.00 93.19 177 TRP A O 1
ATOM 1445 N N . LEU A 1 178 ? -10.742 -3.533 15.325 1.00 88.75 178 LEU A N 1
ATOM 1446 C CA . LEU A 1 178 ? -12.062 -4.117 15.587 1.00 88.75 178 LEU A CA 1
ATOM 1447 C C . LEU A 1 178 ? -13.135 -3.050 15.870 1.00 88.75 178 LEU A C 1
ATOM 1449 O O . LEU A 1 178 ? -14.028 -3.244 16.692 1.00 88.75 178 LEU A O 1
ATOM 1453 N N . GLU A 1 179 ? -13.023 -1.907 15.197 1.00 87.81 179 GLU A N 1
ATOM 1454 C CA . GLU A 1 179 ? -14.020 -0.841 15.223 1.00 87.81 179 GLU A CA 1
ATOM 1455 C C . GLU A 1 179 ? -15.074 -1.065 14.132 1.00 87.81 179 GLU A C 1
ATOM 1457 O O . GLU A 1 179 ? -14.828 -1.730 13.124 1.00 87.81 179 GLU A O 1
ATOM 1462 N N . ASN A 1 180 ? -16.258 -0.481 14.324 1.00 85.56 180 ASN A N 1
ATOM 1463 C CA . ASN A 1 180 ? -17.318 -0.525 13.321 1.00 85.56 180 ASN A CA 1
ATOM 1464 C C . ASN A 1 180 ? -16.893 0.225 12.052 1.00 85.56 180 ASN A C 1
ATOM 1466 O O . ASN A 1 180 ? -16.356 1.329 12.132 1.00 85.56 180 ASN A O 1
ATOM 1470 N N . VAL A 1 181 ? -17.190 -0.369 10.894 1.00 89.50 181 VAL A N 1
ATOM 1471 C CA . VAL A 1 181 ? -16.830 0.167 9.577 1.00 89.50 181 VAL A CA 1
ATOM 1472 C C . VAL A 1 181 ? -18.087 0.532 8.797 1.00 89.50 181 VAL A C 1
ATOM 1474 O O . VAL A 1 181 ? -18.893 -0.330 8.445 1.00 89.50 181 VAL A O 1
ATOM 1477 N N . TYR A 1 182 ? -18.203 1.806 8.444 1.00 91.06 182 TYR A N 1
ATOM 1478 C CA . TYR A 1 182 ? -19.194 2.355 7.528 1.00 91.06 182 TYR A CA 1
ATOM 1479 C C . TYR A 1 182 ? -18.507 2.702 6.209 1.00 91.06 182 TYR A C 1
ATOM 1481 O O . TYR A 1 182 ? -18.161 3.855 5.948 1.00 91.06 182 TYR A O 1
ATOM 1489 N N . PHE A 1 183 ? -18.328 1.689 5.353 1.00 90.38 183 PHE A N 1
ATOM 1490 C CA . PHE A 1 183 ? -17.422 1.740 4.198 1.00 90.38 183 PHE A CA 1
ATOM 1491 C C . PHE A 1 183 ? -17.451 3.052 3.401 1.00 90.38 183 PHE A C 1
ATOM 1493 O O . PHE A 1 183 ? -16.402 3.649 3.201 1.00 90.38 183 PHE A O 1
ATOM 1500 N N . LYS A 1 184 ? -18.625 3.528 2.959 1.00 91.50 184 LYS A N 1
ATOM 1501 C CA . LYS A 1 184 ? -18.718 4.766 2.160 1.00 91.50 184 LYS A CA 1
ATOM 1502 C C . LYS A 1 184 ? -18.181 5.972 2.936 1.00 91.50 184 LYS A C 1
ATOM 1504 O O . LYS A 1 184 ? -17.313 6.687 2.445 1.00 91.50 184 LYS A O 1
ATOM 1509 N N . THR A 1 185 ? -18.681 6.177 4.150 1.00 92.44 185 THR A N 1
ATOM 1510 C CA . THR A 1 185 ? -18.297 7.301 5.008 1.00 92.44 185 THR A CA 1
ATOM 1511 C C . THR A 1 185 ? -16.810 7.252 5.344 1.00 92.44 185 THR A C 1
ATOM 1513 O O . THR A 1 185 ? -16.107 8.254 5.203 1.00 92.44 185 THR A O 1
ATOM 1516 N N . ASP A 1 186 ? -16.305 6.083 5.729 1.00 93.25 186 ASP A N 1
ATOM 1517 C CA . ASP A 1 186 ? -14.912 5.904 6.135 1.00 93.25 186 ASP A CA 1
ATOM 1518 C C . ASP A 1 186 ? -13.943 6.004 4.962 1.00 93.25 186 ASP A C 1
ATOM 1520 O O . ASP A 1 186 ? -12.897 6.638 5.081 1.00 93.25 186 ASP A O 1
ATOM 1524 N N . PHE A 1 187 ? -14.307 5.466 3.800 1.00 96.50 187 PHE A N 1
ATOM 1525 C CA . PHE A 1 187 ? -13.494 5.564 2.597 1.00 96.50 187 PHE A CA 1
ATOM 1526 C C . PHE A 1 187 ? -13.336 7.022 2.149 1.00 96.50 187 PHE A C 1
ATOM 1528 O O . PHE A 1 187 ? -12.215 7.516 2.041 1.00 96.50 187 PHE A O 1
ATOM 1535 N N . PHE A 1 188 ? -14.436 7.756 1.948 1.00 96.50 188 PHE A N 1
ATOM 1536 C CA . PHE A 1 188 ? -14.356 9.138 1.460 1.00 96.50 188 PHE A CA 1
ATOM 1537 C C . PHE A 1 188 ? -13.768 10.104 2.493 1.00 96.50 188 PHE A C 1
ATOM 1539 O O . PHE A 1 188 ? -12.998 10.996 2.131 1.00 96.50 188 PHE A O 1
ATOM 1546 N N . SER A 1 189 ? -14.062 9.917 3.783 1.00 96.31 189 SER A N 1
ATOM 1547 C CA . SER A 1 189 ? -13.396 10.703 4.829 1.00 96.31 189 SER A CA 1
ATOM 1548 C C . SER A 1 189 ? -11.904 10.378 4.925 1.00 96.31 189 SER A C 1
ATOM 1550 O O . SER A 1 189 ? -11.108 11.282 5.150 1.00 96.31 189 SER A O 1
ATOM 1552 N N . GLY A 1 190 ? -11.498 9.129 4.676 1.00 95.94 190 GLY A N 1
ATOM 1553 C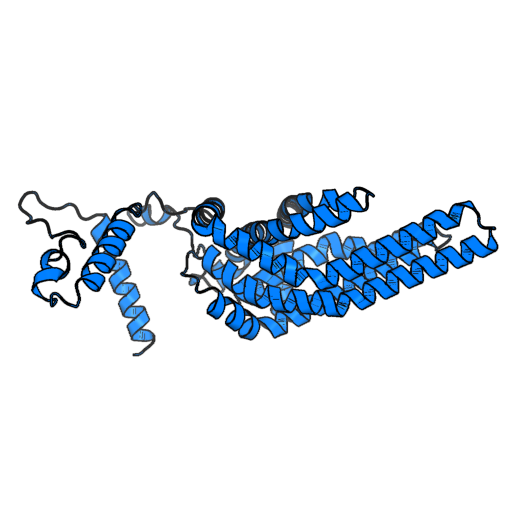 CA . GLY A 1 190 ? -10.090 8.737 4.603 1.00 95.94 190 GLY A CA 1
ATOM 1554 C C . GLY A 1 190 ? -9.355 9.418 3.454 1.00 95.94 190 GLY A C 1
ATOM 1555 O O . GLY A 1 190 ? -8.256 9.926 3.656 1.00 95.94 190 GLY A O 1
ATOM 1556 N N . ILE A 1 191 ? -9.985 9.530 2.279 1.00 97.50 191 ILE A N 1
ATOM 1557 C CA . ILE A 1 191 ? -9.436 10.317 1.163 1.00 97.50 191 ILE A CA 1
ATOM 1558 C C . ILE A 1 191 ? -9.263 11.779 1.579 1.00 97.50 191 ILE A C 1
ATOM 1560 O O . ILE A 1 191 ? -8.212 12.366 1.335 1.00 97.50 191 ILE A O 1
ATOM 1564 N N . LYS A 1 192 ? -10.263 12.368 2.238 1.00 97.19 192 LYS A N 1
ATOM 1565 C CA . LYS A 1 192 ? -10.206 13.768 2.675 1.00 97.19 192 LYS A CA 1
ATOM 1566 C C . LYS A 1 192 ? -9.115 14.018 3.725 1.00 97.19 192 LYS A C 1
ATOM 1568 O O . LYS A 1 192 ? -8.446 15.042 3.668 1.00 97.19 192 LYS A O 1
ATOM 1573 N N . GLU A 1 193 ? -8.947 13.104 4.675 1.00 95.25 193 GLU A N 1
ATOM 1574 C CA . GLU A 1 193 ? -7.992 13.231 5.784 1.00 95.25 193 GLU A CA 1
ATOM 1575 C C . GLU A 1 193 ? -6.550 12.926 5.353 1.00 95.25 193 GLU A C 1
ATOM 1577 O O . GLU A 1 193 ? -5.628 13.653 5.714 1.00 95.25 193 GLU A O 1
ATOM 1582 N N . ASN A 1 194 ? -6.356 11.870 4.559 1.00 96.81 194 ASN A N 1
ATOM 1583 C CA . ASN A 1 194 ? -5.039 11.297 4.267 1.00 96.81 194 ASN A CA 1
ATOM 1584 C C . ASN A 1 194 ? -4.563 11.567 2.832 1.00 96.81 194 ASN A C 1
ATOM 1586 O O . ASN A 1 194 ? -3.394 11.338 2.513 1.00 96.81 194 ASN A O 1
ATOM 1590 N N . GLY A 1 195 ? -5.453 12.027 1.947 1.00 96.88 195 GLY A N 1
ATOM 1591 C CA . GLY A 1 195 ? -5.226 12.086 0.503 1.00 96.88 195 GLY A CA 1
ATOM 1592 C C . GLY A 1 195 ? -4.011 12.913 0.109 1.00 96.88 195 GLY A C 1
ATOM 1593 O O . GLY A 1 195 ? -3.210 12.451 -0.694 1.00 96.88 195 GLY A O 1
ATOM 1594 N N . GLY A 1 196 ? -3.812 14.085 0.717 1.00 97.56 196 GLY A N 1
ATOM 1595 C CA . GLY A 1 196 ? -2.668 14.946 0.395 1.00 97.56 196 GLY A CA 1
ATOM 1596 C C . GLY A 1 196 ? -1.317 14.267 0.650 1.00 97.56 196 GLY A C 1
ATOM 1597 O O . GLY A 1 196 ? -0.438 14.274 -0.210 1.00 97.56 196 GLY A O 1
ATOM 1598 N N . GLN A 1 197 ? -1.159 13.614 1.805 1.00 97.88 197 GLN A N 1
ATOM 1599 C CA . GLN A 1 197 ? 0.079 12.903 2.139 1.00 97.88 197 GLN A CA 1
ATOM 1600 C C . GLN A 1 197 ? 0.244 11.614 1.334 1.00 97.88 197 GLN A C 1
ATOM 1602 O O . GLN A 1 197 ? 1.361 11.274 0.948 1.00 97.88 197 GLN A O 1
ATOM 1607 N N . MET A 1 198 ? -0.857 10.917 1.045 1.00 98.19 198 MET A N 1
ATOM 1608 C CA . MET A 1 198 ? -0.827 9.710 0.225 1.00 98.19 198 MET A CA 1
ATOM 1609 C C . MET A 1 198 ? -0.466 10.022 -1.233 1.00 98.19 198 MET A C 1
ATOM 1611 O O . MET A 1 198 ? 0.314 9.291 -1.835 1.00 98.19 198 MET A O 1
ATOM 1615 N N . LEU A 1 199 ? -0.958 11.134 -1.786 1.00 98.56 199 LEU A N 1
ATOM 1616 C CA . LEU A 1 199 ? -0.575 11.626 -3.110 1.00 98.56 199 LEU A CA 1
ATOM 1617 C C . LEU A 1 199 ? 0.900 12.025 -3.160 1.00 98.56 199 LEU A C 1
ATOM 1619 O O . LEU A 1 199 ? 1.580 11.686 -4.122 1.00 98.56 199 LEU A O 1
ATOM 1623 N N . LEU A 1 200 ? 1.420 12.683 -2.118 1.00 98.38 200 LEU A N 1
ATOM 1624 C CA . LEU A 1 200 ? 2.844 13.016 -2.032 1.00 98.38 200 LEU A CA 1
ATOM 1625 C C . LEU A 1 200 ? 3.721 11.753 -1.972 1.00 98.38 200 LEU A C 1
ATOM 1627 O O . LEU A 1 200 ? 4.754 11.684 -2.639 1.00 98.38 200 LEU A O 1
ATOM 1631 N N . LEU A 1 201 ? 3.282 10.728 -1.233 1.00 98.50 201 LEU A N 1
ATOM 1632 C CA . LEU A 1 201 ? 3.937 9.420 -1.218 1.00 98.50 201 LEU A CA 1
ATOM 1633 C C . LEU A 1 201 ? 3.871 8.741 -2.594 1.00 98.50 201 LEU A C 1
ATOM 1635 O O . LEU A 1 201 ? 4.879 8.227 -3.069 1.00 98.50 201 LEU A O 1
ATOM 1639 N N . GLY A 1 202 ? 2.708 8.776 -3.251 1.00 98.31 202 GLY A N 1
ATOM 1640 C CA . GLY A 1 202 ? 2.509 8.248 -4.601 1.00 98.31 202 GLY A CA 1
ATOM 1641 C C . GLY A 1 202 ? 3.390 8.943 -5.639 1.00 98.31 202 GLY A C 1
ATOM 1642 O O . GLY A 1 202 ? 3.993 8.272 -6.474 1.00 98.31 202 GLY A O 1
ATOM 1643 N N . LEU A 1 203 ? 3.543 10.267 -5.543 1.00 98.50 203 LEU A N 1
ATOM 1644 C CA . LEU A 1 203 ? 4.440 11.039 -6.398 1.00 98.50 203 LEU A CA 1
ATOM 1645 C C . LEU A 1 203 ? 5.889 10.589 -6.201 1.00 98.50 203 LEU A C 1
ATOM 1647 O O . LEU A 1 203 ? 6.550 10.253 -7.180 1.00 98.50 203 LEU A O 1
ATOM 1651 N N . LEU A 1 204 ? 6.351 10.500 -4.949 1.00 98.06 204 LEU A N 1
ATOM 1652 C CA . LEU A 1 204 ? 7.692 10.008 -4.624 1.00 98.06 204 LEU A CA 1
ATOM 1653 C C . LEU A 1 204 ? 7.928 8.609 -5.209 1.00 98.06 204 LEU A C 1
ATOM 1655 O O . LEU A 1 204 ? 8.930 8.392 -5.887 1.00 98.06 204 LEU A O 1
ATOM 1659 N N . VAL A 1 205 ? 6.988 7.681 -5.006 1.00 97.75 205 VAL A N 1
ATOM 1660 C CA . VAL A 1 205 ? 7.061 6.316 -5.553 1.00 97.75 205 VAL A CA 1
ATOM 1661 C C . VAL A 1 205 ? 7.123 6.332 -7.081 1.00 97.75 205 VAL A C 1
ATOM 1663 O O . VAL A 1 205 ? 7.944 5.628 -7.663 1.00 97.75 205 VAL A O 1
ATOM 1666 N N . SER A 1 206 ? 6.299 7.147 -7.742 1.00 97.75 206 SER A N 1
ATOM 1667 C CA . SER A 1 206 ? 6.256 7.221 -9.206 1.00 97.75 206 SER A CA 1
ATOM 1668 C C . SER A 1 206 ? 7.533 7.812 -9.818 1.00 97.75 206 SER A C 1
ATOM 1670 O O . SER A 1 206 ? 8.026 7.294 -10.817 1.00 97.75 206 SER A O 1
ATOM 1672 N N . VAL A 1 207 ? 8.129 8.831 -9.189 1.00 96.94 207 VAL A N 1
ATOM 1673 C CA . VAL A 1 207 ? 9.410 9.412 -9.622 1.00 96.94 207 VAL A CA 1
ATOM 1674 C C . VAL A 1 207 ? 10.531 8.390 -9.467 1.00 96.94 207 VAL A C 1
ATOM 1676 O O . VAL A 1 207 ? 11.293 8.163 -10.405 1.00 96.94 207 VAL A O 1
ATOM 1679 N N . VAL A 1 208 ? 10.600 7.712 -8.318 1.00 96.88 208 VAL A N 1
ATOM 1680 C CA . VAL A 1 208 ? 11.579 6.640 -8.083 1.00 96.88 208 VAL A CA 1
ATOM 1681 C C . VAL A 1 208 ? 11.396 5.498 -9.086 1.00 96.88 208 VAL A C 1
ATOM 1683 O O . VAL A 1 208 ? 12.384 4.975 -9.598 1.00 96.88 208 VAL A O 1
ATOM 1686 N N . TYR A 1 209 ? 10.155 5.142 -9.426 1.00 96.44 209 TYR A N 1
ATOM 1687 C CA . TYR A 1 209 ? 9.859 4.143 -10.451 1.00 96.44 209 TYR A CA 1
ATOM 1688 C C . TYR A 1 209 ? 10.402 4.546 -11.830 1.00 96.44 209 TYR A C 1
ATOM 1690 O O . TYR A 1 209 ? 11.094 3.747 -12.460 1.00 96.44 209 TYR A O 1
ATOM 1698 N N . VAL A 1 210 ? 10.168 5.785 -12.278 1.00 96.81 210 VAL A N 1
ATOM 1699 C CA . VAL A 1 210 ? 10.719 6.293 -13.548 1.00 96.81 210 VAL A CA 1
ATOM 1700 C C . VAL A 1 210 ? 12.247 6.264 -13.535 1.00 96.81 210 VAL A C 1
ATOM 1702 O O . VAL A 1 210 ? 12.853 5.800 -14.501 1.00 96.81 210 VAL A O 1
ATOM 1705 N N . LEU A 1 211 ? 12.877 6.678 -12.431 1.00 95.06 211 LEU A N 1
ATOM 1706 C CA . LEU A 1 211 ? 14.332 6.615 -12.274 1.00 95.06 211 LEU A CA 1
ATOM 1707 C C . LEU A 1 211 ? 14.854 5.175 -12.340 1.00 95.06 211 LEU A C 1
ATOM 1709 O O . LEU A 1 211 ? 15.858 4.927 -13.000 1.00 95.06 211 LEU A O 1
ATOM 1713 N N . CYS A 1 212 ? 14.161 4.214 -11.725 1.00 96.25 212 CYS A N 1
ATOM 1714 C CA . CYS A 1 212 ? 14.516 2.797 -11.808 1.00 96.25 212 CYS A CA 1
ATOM 1715 C C . CYS A 1 212 ? 14.404 2.262 -13.240 1.00 96.25 212 CYS A C 1
ATOM 1717 O O . CYS A 1 212 ? 15.282 1.526 -13.686 1.00 96.25 212 CYS A O 1
ATOM 1719 N N . VAL A 1 213 ? 13.355 2.643 -13.976 1.00 95.88 213 VAL A N 1
ATOM 1720 C CA . VAL A 1 213 ? 13.193 2.261 -15.386 1.00 95.88 213 VAL A CA 1
ATOM 1721 C C . VAL A 1 213 ? 14.305 2.870 -16.235 1.00 95.88 213 VAL A C 1
ATOM 1723 O O . VAL A 1 213 ? 14.903 2.161 -17.043 1.00 95.88 213 VAL A O 1
ATOM 1726 N N . TYR A 1 214 ? 14.621 4.149 -16.043 1.00 94.38 214 TYR A N 1
ATOM 1727 C CA . TYR A 1 214 ? 15.724 4.804 -16.741 1.00 94.38 214 TYR A CA 1
ATOM 1728 C C . TYR A 1 214 ? 17.060 4.105 -16.461 1.00 94.38 214 TYR A C 1
ATOM 1730 O O . TYR A 1 214 ? 17.773 3.730 -17.390 1.00 94.38 214 TYR A O 1
ATOM 1738 N N . ALA A 1 215 ? 17.360 3.859 -15.185 1.00 95.12 215 ALA A N 1
ATOM 1739 C CA . ALA A 1 215 ? 18.603 3.236 -14.754 1.00 95.12 215 ALA A CA 1
ATOM 1740 C C . ALA A 1 215 ? 18.742 1.796 -15.286 1.00 95.12 215 ALA A C 1
ATOM 1742 O O . ALA A 1 215 ? 19.808 1.417 -15.769 1.00 95.12 215 ALA A O 1
ATOM 1743 N N . PHE A 1 216 ? 17.643 1.030 -15.312 1.00 94.88 216 PHE A N 1
ATOM 1744 C CA . PHE A 1 216 ? 17.607 -0.291 -15.941 1.00 94.88 216 PHE A CA 1
ATOM 1745 C C . PHE A 1 216 ? 17.913 -0.223 -17.441 1.00 94.88 216 PHE A C 1
ATOM 1747 O O . PHE A 1 216 ? 18.758 -0.973 -17.915 1.00 94.88 216 PHE A O 1
ATOM 1754 N N . ASN A 1 217 ? 17.260 0.678 -18.187 1.00 93.94 217 ASN A N 1
ATOM 1755 C CA . ASN A 1 217 ? 17.499 0.824 -19.627 1.00 93.94 217 ASN A CA 1
ATOM 1756 C C . ASN A 1 217 ? 18.946 1.251 -19.913 1.00 93.94 217 ASN A C 1
ATOM 1758 O O . ASN A 1 217 ? 19.575 0.698 -20.808 1.00 93.94 217 ASN A O 1
ATOM 1762 N N . PHE A 1 218 ? 19.503 2.178 -19.130 1.00 92.56 218 PHE A N 1
ATOM 1763 C CA . PHE A 1 218 ? 20.902 2.583 -19.261 1.00 92.56 218 PHE A CA 1
ATOM 1764 C C . PHE A 1 218 ? 21.865 1.406 -19.032 1.00 92.56 218 PHE A C 1
ATOM 1766 O O . PHE A 1 218 ? 22.800 1.218 -19.811 1.00 92.56 218 PHE A O 1
ATOM 1773 N N . ALA A 1 219 ? 21.596 0.564 -18.027 1.00 94.06 219 ALA A N 1
ATOM 1774 C CA . ALA A 1 219 ? 22.410 -0.613 -17.729 1.00 94.06 219 ALA A CA 1
ATOM 1775 C C . ALA A 1 219 ? 22.487 -1.617 -18.895 1.00 94.06 219 ALA A C 1
ATOM 1777 O O . ALA A 1 219 ? 23.508 -2.288 -19.035 1.00 94.06 219 ALA A O 1
ATOM 1778 N N . GLN A 1 220 ? 21.438 -1.704 -19.728 1.00 89.75 220 GLN A N 1
ATOM 1779 C CA . GLN A 1 220 ? 21.386 -2.616 -20.880 1.00 89.75 220 GLN A CA 1
ATOM 1780 C C . GLN A 1 220 ? 22.197 -2.133 -22.089 1.00 89.75 220 GLN A C 1
ATOM 1782 O O . GLN A 1 220 ? 22.548 -2.943 -22.942 1.00 89.75 220 GLN A O 1
ATOM 1787 N N . VAL A 1 221 ? 22.460 -0.828 -22.202 1.00 89.12 221 VAL A N 1
ATOM 1788 C CA . VAL A 1 221 ? 23.052 -0.234 -23.419 1.00 89.12 221 VAL A CA 1
ATOM 1789 C C . VAL A 1 221 ? 24.483 0.241 -23.197 1.00 89.12 221 VAL A C 1
ATOM 1791 O O . VAL A 1 221 ? 25.251 0.380 -24.149 1.00 89.12 221 VAL A O 1
ATOM 1794 N N . VAL A 1 222 ? 24.880 0.471 -21.944 1.00 91.12 222 VAL A N 1
ATOM 1795 C CA . VAL A 1 222 ? 26.254 0.858 -21.634 1.00 91.12 222 VAL A CA 1
ATOM 1796 C C . VAL A 1 222 ? 27.216 -0.306 -21.899 1.00 91.12 222 VAL A C 1
ATOM 1798 O O . VAL A 1 222 ? 27.102 -1.385 -21.326 1.00 91.12 222 VAL A O 1
ATOM 1801 N N . ASN A 1 223 ? 28.208 -0.075 -22.761 1.00 88.62 223 ASN A N 1
ATOM 1802 C CA . ASN A 1 223 ? 29.224 -1.069 -23.125 1.00 88.62 223 ASN A CA 1
ATOM 1803 C C . ASN A 1 223 ? 30.368 -1.127 -22.090 1.00 88.62 223 ASN A C 1
ATOM 1805 O O . ASN A 1 223 ? 31.548 -1.090 -22.431 1.00 88.62 223 ASN A O 1
ATOM 1809 N N . ASN A 1 224 ? 30.022 -1.107 -20.802 1.00 93.62 224 ASN A N 1
ATOM 1810 C CA . ASN A 1 224 ? 30.971 -1.201 -19.699 1.00 93.62 224 ASN A CA 1
ATOM 1811 C C . ASN A 1 224 ? 30.310 -1.947 -18.526 1.00 93.62 224 ASN A C 1
ATOM 1813 O O . ASN A 1 224 ? 29.386 -1.400 -17.919 1.00 93.62 224 ASN A O 1
ATOM 1817 N N . PRO A 1 225 ? 30.798 -3.149 -18.159 1.00 93.00 225 PRO A N 1
ATOM 1818 C CA . PRO A 1 225 ? 30.173 -3.971 -17.122 1.00 93.00 225 PRO A CA 1
ATOM 1819 C C . PRO A 1 225 ? 30.059 -3.281 -15.759 1.00 93.00 225 PRO A C 1
ATOM 1821 O O . PRO A 1 225 ? 29.045 -3.421 -15.076 1.00 93.00 225 PRO A O 1
ATOM 1824 N N . LEU A 1 226 ? 31.076 -2.509 -15.361 1.00 93.75 226 LEU A N 1
ATOM 1825 C CA . LEU A 1 226 ? 31.064 -1.794 -14.085 1.00 93.75 226 LEU A CA 1
ATOM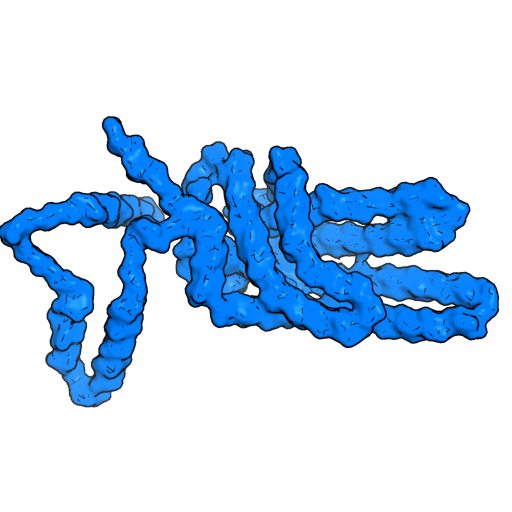 1826 C C . LEU A 1 226 ? 29.974 -0.716 -14.079 1.00 93.75 226 LEU A C 1
ATOM 1828 O O . LEU A 1 226 ? 29.212 -0.621 -13.118 1.00 93.75 226 LEU A O 1
ATOM 1832 N N . LEU A 1 227 ? 29.856 0.061 -15.160 1.00 92.94 227 LEU A N 1
ATOM 1833 C CA . LEU A 1 227 ? 28.804 1.073 -15.289 1.00 92.94 227 LEU A CA 1
ATOM 1834 C C . LEU A 1 227 ? 27.404 0.447 -15.347 1.00 92.94 227 LEU A C 1
ATOM 1836 O O . LEU A 1 227 ? 26.487 1.003 -14.745 1.00 92.94 227 LEU A O 1
ATOM 1840 N N . SER A 1 228 ? 27.237 -0.715 -15.991 1.00 92.69 228 SER A N 1
ATOM 1841 C CA . SER A 1 228 ? 25.968 -1.457 -15.974 1.00 92.69 228 SER A CA 1
ATOM 1842 C C . SER A 1 228 ? 25.556 -1.833 -14.552 1.00 92.69 228 SER A C 1
ATOM 1844 O O . SER A 1 228 ? 24.411 -1.613 -14.170 1.00 92.69 228 SER A O 1
ATOM 1846 N N . VAL A 1 229 ? 26.483 -2.357 -13.742 1.00 92.88 229 VAL A N 1
ATOM 1847 C CA . VAL A 1 229 ? 26.199 -2.734 -12.346 1.00 92.88 229 VAL A CA 1
ATOM 1848 C C . VAL A 1 229 ? 25.883 -1.507 -11.493 1.00 92.88 229 VAL A C 1
ATOM 1850 O O . VAL A 1 229 ? 24.898 -1.511 -10.754 1.00 92.88 229 VAL A O 1
ATOM 1853 N N . LEU A 1 230 ? 26.672 -0.435 -11.615 1.00 92.44 230 LEU A N 1
ATOM 1854 C CA . LEU A 1 230 ? 26.440 0.809 -10.874 1.00 92.44 230 LEU A CA 1
ATOM 1855 C C . LEU A 1 230 ? 25.083 1.440 -11.216 1.00 92.44 230 LEU A C 1
ATOM 1857 O O . LEU A 1 230 ? 24.410 1.973 -10.334 1.00 92.44 230 LEU A O 1
ATOM 1861 N N . ALA A 1 231 ? 24.630 1.310 -12.463 1.00 93.00 231 ALA A N 1
ATOM 1862 C CA . ALA A 1 231 ? 23.311 1.764 -12.883 1.00 93.00 231 ALA A CA 1
ATOM 1863 C C . ALA A 1 231 ? 22.152 0.978 -12.241 1.00 93.00 231 ALA A C 1
ATOM 1865 O O . ALA A 1 231 ? 21.042 1.490 -12.164 1.00 93.00 231 ALA A O 1
ATOM 1866 N N . LEU A 1 232 ? 22.377 -0.230 -11.714 1.00 93.56 232 LEU A N 1
ATOM 1867 C CA . LEU A 1 232 ? 21.341 -0.997 -11.007 1.00 93.56 232 LEU A CA 1
ATOM 1868 C C . LEU A 1 232 ? 21.235 -0.639 -9.512 1.00 93.56 232 LEU A C 1
ATOM 1870 O O . LEU A 1 232 ? 20.262 -1.023 -8.859 1.00 93.56 232 LEU A O 1
ATOM 1874 N N . VAL A 1 233 ? 22.179 0.133 -8.959 1.00 91.56 233 VAL A N 1
ATOM 1875 C CA . VAL A 1 233 ? 22.182 0.536 -7.538 1.00 91.56 233 VAL A CA 1
ATOM 1876 C C . VAL A 1 233 ? 20.883 1.242 -7.107 1.00 91.56 233 VAL A C 1
ATOM 1878 O O . VAL A 1 233 ? 20.347 0.867 -6.061 1.00 91.56 233 VAL A O 1
ATOM 1881 N N . PRO A 1 234 ? 20.298 2.188 -7.876 1.00 91.38 234 PRO A N 1
ATOM 1882 C CA . PRO A 1 234 ? 19.018 2.810 -7.518 1.00 91.38 234 PRO A CA 1
ATOM 1883 C C . PRO A 1 234 ? 17.858 1.812 -7.393 1.00 91.38 234 PRO A C 1
ATOM 1885 O O . PRO A 1 234 ? 16.975 1.986 -6.549 1.00 91.38 234 PRO A O 1
ATOM 1888 N N . ILE A 1 235 ? 17.872 0.740 -8.191 1.00 94.19 235 ILE A N 1
ATOM 1889 C CA . ILE A 1 235 ? 16.867 -0.329 -8.135 1.00 94.19 235 ILE A CA 1
ATOM 1890 C C . ILE A 1 235 ? 17.039 -1.116 -6.834 1.00 94.19 235 ILE A C 1
ATOM 1892 O O . ILE A 1 235 ? 16.070 -1.312 -6.101 1.00 94.19 235 ILE A O 1
ATOM 1896 N N . GLY A 1 236 ? 18.278 -1.491 -6.501 1.00 93.81 236 GLY A N 1
ATOM 1897 C CA . GLY A 1 236 ? 18.603 -2.139 -5.229 1.00 93.81 236 GLY A CA 1
ATOM 1898 C C . GLY A 1 236 ? 18.177 -1.293 -4.026 1.00 93.81 236 GLY A C 1
ATOM 1899 O O . GLY A 1 236 ? 17.478 -1.784 -3.141 1.00 93.81 236 GLY A O 1
ATOM 1900 N N . PHE A 1 237 ? 18.506 0.001 -4.023 1.00 93.31 237 PHE A N 1
ATOM 1901 C CA . PHE A 1 237 ? 18.084 0.935 -2.974 1.00 93.31 237 PHE A CA 1
ATOM 1902 C C . PHE A 1 237 ? 16.555 0.998 -2.846 1.00 93.31 237 PHE A C 1
ATOM 1904 O O . PHE A 1 237 ? 16.008 0.956 -1.744 1.00 93.31 237 PHE A O 1
ATOM 1911 N N . SER A 1 238 ? 15.841 1.035 -3.970 1.00 94.06 238 SER A N 1
ATOM 1912 C CA . SER A 1 238 ? 14.377 1.054 -3.975 1.00 94.06 238 SER A CA 1
ATOM 1913 C C . SER A 1 238 ? 13.782 -0.226 -3.389 1.00 94.06 238 SER A C 1
ATOM 1915 O O . SER A 1 238 ? 12.842 -0.148 -2.604 1.00 94.06 238 SER A O 1
ATOM 1917 N N . ILE A 1 239 ? 14.351 -1.394 -3.696 1.00 92.25 239 ILE A N 1
ATOM 1918 C CA . ILE A 1 239 ? 13.889 -2.686 -3.167 1.00 92.25 239 ILE A CA 1
ATOM 1919 C C . ILE A 1 239 ? 14.169 -2.809 -1.664 1.00 92.25 239 ILE A C 1
ATOM 1921 O O . ILE A 1 239 ? 13.275 -3.171 -0.899 1.00 92.25 239 ILE A O 1
ATOM 1925 N N . PHE A 1 240 ? 15.394 -2.504 -1.228 1.00 94.06 240 PHE A N 1
ATOM 1926 C CA . PHE A 1 240 ? 15.830 -2.760 0.148 1.00 94.06 240 PHE A CA 1
ATOM 1927 C C . PHE A 1 240 ? 15.481 -1.645 1.138 1.00 94.06 240 PHE A C 1
ATOM 1929 O O . PHE A 1 240 ? 15.375 -1.922 2.330 1.00 94.06 240 PHE A O 1
ATOM 1936 N N . LEU A 1 241 ? 15.290 -0.406 0.675 1.00 95.31 241 LEU A N 1
ATOM 1937 C CA . LEU A 1 241 ? 14.959 0.748 1.520 1.00 95.31 241 LEU A CA 1
ATOM 1938 C C . LEU A 1 241 ? 13.642 1.405 1.101 1.00 95.31 241 LEU A C 1
ATOM 1940 O O . LEU A 1 241 ? 12.768 1.609 1.941 1.00 95.31 241 LEU A O 1
ATOM 1944 N N . GLY A 1 242 ? 13.459 1.688 -0.190 1.00 95.88 242 GLY A N 1
ATOM 1945 C CA . GLY A 1 242 ? 12.276 2.395 -0.696 1.00 95.88 242 GLY A CA 1
ATOM 1946 C C . GLY A 1 242 ? 10.949 1.691 -0.383 1.00 95.88 242 GLY A C 1
ATOM 1947 O O . GLY A 1 242 ? 10.067 2.281 0.246 1.00 95.88 242 GLY A O 1
ATOM 1948 N N . ILE A 1 243 ? 10.803 0.423 -0.779 1.00 95.94 243 ILE A N 1
ATOM 1949 C CA . ILE A 1 243 ? 9.575 -0.364 -0.587 1.00 95.94 243 ILE A CA 1
ATOM 1950 C C . ILE A 1 243 ? 9.237 -0.523 0.908 1.00 95.94 243 ILE A C 1
ATOM 1952 O O . ILE A 1 243 ? 8.108 -0.207 1.283 1.00 95.94 243 ILE A O 1
ATOM 1956 N N . PRO A 1 244 ? 10.161 -0.930 1.803 1.00 97.00 244 PRO A N 1
ATOM 1957 C CA . PRO A 1 244 ? 9.843 -1.033 3.226 1.00 97.00 244 PRO A CA 1
ATOM 1958 C C . PRO A 1 244 ? 9.421 0.288 3.871 1.00 97.00 244 PRO A C 1
ATOM 1960 O O . PRO A 1 244 ? 8.442 0.320 4.620 1.00 97.00 244 PRO A O 1
ATOM 1963 N N . ILE A 1 245 ? 10.126 1.384 3.572 1.00 97.94 245 ILE A N 1
ATOM 1964 C CA . ILE A 1 245 ? 9.814 2.703 4.139 1.00 97.94 245 ILE A CA 1
ATOM 1965 C C . ILE A 1 245 ? 8.444 3.173 3.649 1.00 97.94 245 ILE A C 1
ATOM 1967 O O . ILE A 1 245 ? 7.618 3.601 4.451 1.00 97.94 245 ILE A O 1
ATOM 1971 N N . THR A 1 246 ? 8.168 3.064 2.349 1.00 97.62 246 THR A N 1
ATOM 1972 C CA . THR A 1 246 ? 6.870 3.468 1.785 1.00 97.62 246 THR A CA 1
ATOM 1973 C C . THR A 1 246 ? 5.727 2.622 2.344 1.00 97.62 246 THR A C 1
ATOM 1975 O O . THR A 1 246 ? 4.695 3.172 2.722 1.00 97.62 246 THR A O 1
ATOM 1978 N N . ALA A 1 247 ? 5.927 1.314 2.508 1.00 97.50 247 ALA A N 1
ATOM 1979 C CA . ALA A 1 247 ? 4.927 0.423 3.081 1.00 97.50 247 ALA A CA 1
ATOM 1980 C C . ALA A 1 247 ? 4.585 0.786 4.543 1.00 97.50 247 ALA A C 1
ATOM 1982 O O . ALA A 1 247 ? 3.407 0.818 4.905 1.00 97.50 247 ALA A O 1
ATOM 1983 N N . TYR A 1 248 ? 5.569 1.127 5.386 1.00 98.31 248 TYR A N 1
ATOM 1984 C CA . TYR A 1 248 ? 5.284 1.655 6.729 1.00 98.31 248 TYR A CA 1
ATOM 1985 C C . TYR A 1 248 ? 4.646 3.046 6.682 1.00 98.31 248 TYR A C 1
ATOM 1987 O O . TYR A 1 248 ? 3.721 3.318 7.446 1.00 98.31 248 TYR A O 1
ATOM 1995 N N . ALA A 1 249 ? 5.105 3.922 5.784 1.00 98.44 249 ALA A N 1
ATOM 1996 C CA . ALA A 1 249 ? 4.593 5.283 5.660 1.00 98.44 249 ALA A CA 1
ATOM 1997 C C . ALA A 1 249 ? 3.087 5.299 5.365 1.00 98.44 249 ALA A C 1
ATOM 1999 O O . ALA A 1 249 ? 2.366 6.071 5.989 1.00 98.44 249 ALA A O 1
ATOM 2000 N N . VAL A 1 250 ? 2.599 4.400 4.502 1.00 98.19 250 VAL A N 1
ATOM 2001 C CA . VAL A 1 250 ? 1.162 4.221 4.231 1.00 98.19 250 VAL A CA 1
ATOM 2002 C C . VAL A 1 250 ? 0.365 4.010 5.525 1.00 98.19 250 VAL A C 1
ATOM 2004 O O . VAL A 1 250 ? -0.665 4.651 5.726 1.00 98.19 250 VAL A O 1
ATOM 2007 N N . VAL A 1 251 ? 0.858 3.158 6.429 1.00 98.06 251 VAL A N 1
ATOM 2008 C CA . VAL A 1 251 ? 0.212 2.883 7.723 1.00 98.06 251 VAL A CA 1
ATOM 2009 C C . VAL A 1 251 ? 0.293 4.109 8.632 1.00 98.06 251 VAL A C 1
ATOM 2011 O O . VAL A 1 251 ? -0.728 4.547 9.164 1.00 98.06 251 VAL A O 1
ATOM 2014 N N . CYS A 1 252 ? 1.477 4.714 8.754 1.00 97.75 252 CYS A N 1
ATOM 2015 C CA . CYS A 1 252 ? 1.712 5.903 9.574 1.00 97.75 252 CYS A CA 1
ATOM 2016 C C . CYS A 1 252 ? 0.817 7.090 9.187 1.00 97.75 252 CYS A C 1
ATOM 2018 O O . CYS A 1 252 ? 0.270 7.726 10.085 1.00 97.75 252 CYS A O 1
ATOM 2020 N N . ILE A 1 253 ? 0.629 7.357 7.885 1.00 97.88 253 ILE A N 1
ATOM 2021 C CA . ILE A 1 253 ? -0.251 8.425 7.365 1.00 97.88 253 ILE A CA 1
ATOM 2022 C C . ILE A 1 253 ? -1.656 8.294 7.948 1.00 97.88 253 ILE A C 1
ATOM 2024 O O . ILE A 1 253 ? -2.279 9.278 8.326 1.00 97.88 253 ILE A O 1
ATOM 2028 N N . SER A 1 254 ? -2.155 7.064 8.053 1.00 96.19 254 SER A N 1
ATOM 2029 C CA . SER A 1 254 ? -3.502 6.831 8.557 1.00 96.19 254 SER A CA 1
ATOM 2030 C C . SER A 1 254 ? -3.615 6.892 10.078 1.00 96.19 254 SER A C 1
ATOM 2032 O O . SER A 1 254 ? -4.728 6.908 10.582 1.00 96.19 254 SER A O 1
ATOM 2034 N N . ILE A 1 255 ? -2.522 6.895 10.841 1.00 95.75 255 ILE A N 1
ATOM 2035 C CA . ILE A 1 255 ? -2.575 6.840 12.313 1.00 95.75 255 ILE A CA 1
ATOM 2036 C C . ILE A 1 255 ? -2.194 8.187 12.922 1.00 95.75 255 ILE A C 1
ATOM 2038 O O . ILE A 1 255 ? -2.855 8.648 13.854 1.00 95.75 255 ILE A O 1
ATOM 2042 N N . TYR A 1 256 ? -1.140 8.817 12.407 1.00 95.38 256 TYR A N 1
ATOM 2043 C CA . TYR A 1 256 ? -0.523 9.979 13.030 1.00 95.38 256 TYR A CA 1
ATOM 2044 C C . TYR A 1 256 ? -0.811 11.254 12.248 1.00 95.38 256 TYR A C 1
ATOM 2046 O O . TYR A 1 256 ? -0.601 11.323 11.040 1.00 95.38 256 TYR A O 1
ATOM 2054 N N . LYS A 1 257 ? -1.188 12.315 12.963 1.00 92.12 257 LYS A N 1
ATOM 2055 C CA . LYS A 1 257 ? -1.309 13.671 12.409 1.00 92.12 257 LYS A CA 1
ATOM 2056 C C . LYS A 1 257 ? 0.056 14.372 12.380 1.00 92.12 257 LYS A C 1
ATOM 2058 O O . LYS A 1 257 ? 0.237 15.415 12.998 1.00 92.12 257 LYS A O 1
ATOM 2063 N N . ASN A 1 258 ? 1.016 13.767 11.687 1.00 94.00 258 ASN A N 1
ATOM 2064 C CA . ASN A 1 258 ? 2.393 14.253 11.583 1.00 94.00 258 ASN A CA 1
ATOM 2065 C C . ASN A 1 258 ? 2.669 14.842 10.197 1.00 94.00 258 ASN A C 1
ATOM 2067 O O . ASN A 1 258 ? 1.952 14.572 9.237 1.00 94.00 258 ASN A O 1
ATOM 2071 N N . THR A 1 259 ? 3.736 15.629 10.068 1.00 97.06 259 THR A N 1
ATOM 2072 C CA . THR A 1 259 ? 4.210 16.097 8.755 1.00 97.06 259 THR A CA 1
ATOM 2073 C C . THR A 1 259 ? 4.748 14.934 7.914 1.00 97.06 259 THR A C 1
ATOM 2075 O O . THR A 1 259 ? 5.207 13.923 8.448 1.00 97.06 259 THR A O 1
ATOM 2078 N N . PHE A 1 260 ? 4.769 15.088 6.587 1.00 96.75 260 PHE A N 1
ATOM 2079 C CA . PHE A 1 260 ? 5.254 14.041 5.677 1.00 96.75 260 PHE A CA 1
ATOM 2080 C C . PHE A 1 260 ? 6.692 13.592 5.991 1.00 96.75 260 PHE A C 1
ATOM 2082 O O . PHE A 1 260 ? 6.987 12.399 6.013 1.00 96.75 260 PHE A O 1
ATOM 2089 N N . LYS A 1 261 ? 7.581 14.539 6.324 1.00 97.19 261 LYS A N 1
ATOM 2090 C CA . LYS A 1 261 ? 8.958 14.235 6.738 1.00 97.19 261 LYS A CA 1
ATOM 2091 C C . LYS A 1 261 ? 8.992 13.378 8.004 1.00 97.19 261 LYS A C 1
ATOM 2093 O O . LYS A 1 261 ? 9.721 12.392 8.048 1.00 97.19 261 LYS A O 1
ATOM 2098 N N . GLN A 1 262 ? 8.207 13.737 9.020 1.00 97.25 262 GLN A N 1
ATOM 2099 C CA . GLN A 1 262 ? 8.127 12.962 10.261 1.00 97.25 262 GLN A CA 1
ATOM 2100 C C . GLN A 1 262 ? 7.606 11.548 9.992 1.00 97.25 262 GLN A C 1
ATOM 2102 O O . GLN A 1 262 ? 8.174 10.598 10.509 1.00 97.25 262 GLN A O 1
ATOM 2107 N N . ILE A 1 263 ? 6.607 11.393 9.121 1.00 97.94 263 ILE A N 1
ATOM 2108 C CA . ILE A 1 263 ? 6.082 10.084 8.711 1.00 97.94 263 ILE A CA 1
ATOM 2109 C C . ILE A 1 263 ? 7.169 9.213 8.078 1.00 97.94 263 ILE A C 1
ATOM 2111 O O . ILE A 1 263 ? 7.307 8.051 8.459 1.00 97.94 263 ILE A O 1
ATOM 2115 N N . LEU A 1 264 ? 7.961 9.762 7.151 1.00 97.94 264 LEU A N 1
ATOM 2116 C CA . LEU A 1 264 ? 9.063 9.023 6.529 1.00 97.94 264 LEU A CA 1
ATOM 2117 C C . LEU A 1 264 ? 10.143 8.637 7.546 1.00 97.94 264 LEU A C 1
ATOM 2119 O O . LEU A 1 264 ? 10.645 7.517 7.502 1.00 97.94 264 LEU A O 1
ATOM 2123 N N . LEU A 1 265 ? 10.471 9.523 8.490 1.00 97.38 265 LEU A N 1
ATOM 2124 C CA . LEU A 1 265 ? 11.429 9.227 9.559 1.00 97.38 265 LEU A CA 1
ATOM 2125 C C . LEU A 1 265 ? 10.906 8.149 10.515 1.00 97.38 265 LEU A C 1
ATOM 2127 O O . LEU A 1 265 ? 11.650 7.244 10.883 1.00 97.38 265 LEU A O 1
ATOM 2131 N N . THR A 1 266 ? 9.624 8.193 10.876 1.00 96.81 266 THR A N 1
ATOM 2132 C CA . THR A 1 266 ? 8.982 7.154 11.689 1.00 96.81 266 THR A CA 1
ATOM 2133 C C . THR A 1 266 ? 8.964 5.810 10.961 1.00 96.81 266 THR A C 1
ATOM 2135 O O . THR A 1 266 ? 9.297 4.782 11.550 1.00 96.81 266 THR A O 1
ATOM 2138 N N . ALA A 1 267 ? 8.628 5.808 9.670 1.00 97.81 267 ALA A N 1
ATOM 2139 C CA . ALA A 1 267 ? 8.656 4.615 8.831 1.00 97.81 267 ALA A CA 1
ATOM 2140 C C . ALA A 1 267 ? 10.071 4.023 8.715 1.00 97.81 267 ALA A C 1
ATOM 2142 O O . AL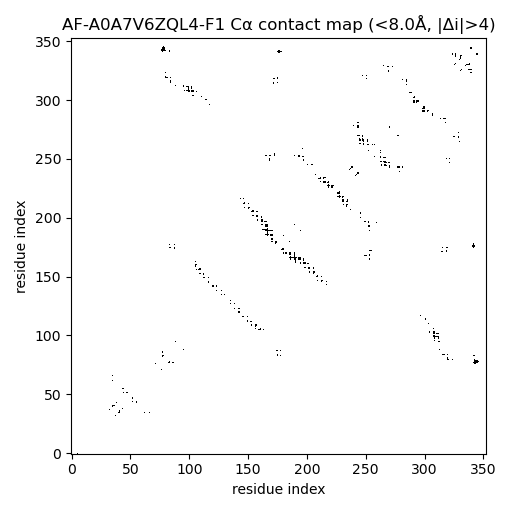A A 1 267 ? 10.254 2.812 8.848 1.00 97.81 267 ALA A O 1
ATOM 2143 N N . LEU A 1 268 ? 11.081 4.881 8.544 1.00 97.50 268 LEU A N 1
ATOM 2144 C CA . LEU A 1 268 ? 12.488 4.495 8.536 1.00 97.50 268 LEU A CA 1
ATOM 2145 C C . LEU A 1 268 ? 12.919 3.891 9.879 1.00 97.50 268 LEU A C 1
ATOM 2147 O O . LEU A 1 268 ? 13.545 2.833 9.894 1.00 97.50 268 LEU A O 1
ATOM 2151 N N . ALA A 1 269 ? 12.549 4.510 11.002 1.00 96.31 269 ALA A N 1
ATOM 2152 C CA . ALA A 1 269 ? 12.855 3.993 12.336 1.00 96.31 269 ALA A CA 1
ATOM 2153 C C . ALA A 1 269 ? 12.243 2.599 12.563 1.00 96.31 269 ALA A C 1
ATOM 2155 O O . ALA A 1 269 ? 12.912 1.702 13.082 1.00 96.31 269 ALA A O 1
ATOM 2156 N N . CYS A 1 270 ? 11.003 2.382 12.108 1.00 96.19 270 CYS A N 1
ATOM 2157 C CA . CYS A 1 270 ? 10.351 1.070 12.170 1.00 96.19 270 CYS A CA 1
ATOM 2158 C C . CYS A 1 270 ? 11.102 0.015 11.351 1.00 96.19 270 CYS A C 1
ATOM 2160 O O . CYS A 1 270 ? 11.296 -1.110 11.817 1.00 96.19 270 CYS A O 1
ATOM 2162 N N . PHE A 1 271 ? 11.556 0.381 10.151 1.00 97.00 271 PHE A N 1
ATOM 2163 C CA . PHE A 1 271 ? 12.325 -0.509 9.290 1.00 97.00 271 PHE A CA 1
ATOM 2164 C C . PHE A 1 271 ? 13.695 -0.868 9.890 1.00 97.00 271 PHE A C 1
ATOM 2166 O O . PHE A 1 271 ? 14.007 -2.053 10.021 1.00 97.00 271 PHE A O 1
ATOM 2173 N N . ILE A 1 272 ? 14.485 0.130 10.306 1.00 95.62 272 ILE A N 1
ATOM 2174 C CA . ILE A 1 272 ? 15.850 -0.057 10.832 1.00 95.62 272 ILE A CA 1
ATOM 2175 C C . ILE A 1 272 ? 15.854 -0.872 12.131 1.00 95.62 272 ILE A C 1
ATOM 2177 O O . ILE A 1 272 ? 16.808 -1.604 12.390 1.00 95.62 272 ILE A O 1
ATOM 2181 N N . ASN A 1 273 ? 14.788 -0.816 12.936 1.00 93.75 273 ASN A N 1
ATOM 2182 C CA . ASN A 1 273 ? 14.713 -1.601 14.167 1.00 93.75 273 ASN A CA 1
ATOM 2183 C C . ASN A 1 273 ? 14.771 -3.123 13.910 1.00 93.75 273 ASN A C 1
ATOM 2185 O O . ASN A 1 273 ? 15.397 -3.856 14.679 1.00 93.75 273 ASN A O 1
ATOM 2189 N N . LYS A 1 274 ? 14.120 -3.611 12.839 1.00 94.50 274 LYS A N 1
ATOM 2190 C CA . LYS A 1 274 ? 14.097 -5.035 12.441 1.00 94.50 274 LYS A CA 1
ATOM 2191 C C . LYS A 1 274 ? 14.041 -5.192 10.907 1.00 94.50 274 LYS A C 1
ATOM 2193 O O . LYS A 1 274 ? 13.004 -5.615 10.375 1.00 94.50 274 LYS A O 1
ATOM 2198 N N . PRO A 1 275 ? 15.143 -4.933 10.181 1.00 95.31 275 PRO A N 1
ATOM 2199 C CA . PRO A 1 275 ? 15.133 -4.886 8.720 1.00 95.31 275 PRO A CA 1
ATOM 2200 C C . PRO A 1 275 ? 14.885 -6.263 8.104 1.00 95.31 275 PRO A C 1
ATOM 2202 O O . PRO A 1 275 ? 13.961 -6.415 7.314 1.00 95.31 275 PRO A O 1
ATOM 2205 N N . LEU A 1 276 ? 15.614 -7.300 8.537 1.00 95.31 276 LEU A N 1
ATOM 2206 C CA . LEU A 1 276 ? 15.471 -8.659 7.993 1.00 95.31 276 LEU A CA 1
ATOM 2207 C C . LEU A 1 276 ? 14.061 -9.229 8.191 1.00 95.31 276 LEU A C 1
ATOM 2209 O O . LEU A 1 276 ? 13.513 -9.862 7.294 1.00 95.31 276 LEU A O 1
ATOM 2213 N N . ARG A 1 277 ? 13.438 -8.959 9.346 1.00 95.12 277 ARG A N 1
ATOM 2214 C CA . ARG A 1 277 ? 12.062 -9.395 9.619 1.00 95.12 277 ARG A CA 1
ATOM 2215 C C . ARG A 1 277 ? 11.053 -8.651 8.744 1.00 95.12 277 ARG A C 1
ATOM 2217 O O . ARG A 1 277 ? 10.107 -9.267 8.266 1.00 95.12 277 ARG A O 1
ATOM 2224 N N . THR A 1 278 ? 11.263 -7.352 8.531 1.00 96.44 278 THR A N 1
ATOM 2225 C CA . THR A 1 278 ? 10.424 -6.550 7.634 1.00 96.44 278 THR A CA 1
ATOM 2226 C C . THR A 1 278 ? 10.548 -7.042 6.193 1.00 96.44 278 THR A C 1
ATOM 2228 O O . THR A 1 278 ? 9.534 -7.299 5.552 1.00 96.44 278 THR A O 1
ATOM 2231 N N . LEU A 1 279 ? 11.777 -7.231 5.703 1.00 96.19 279 LEU A N 1
ATOM 2232 C CA . LEU A 1 279 ? 12.039 -7.725 4.352 1.00 96.19 279 LEU A CA 1
ATOM 2233 C C . LEU A 1 279 ? 11.449 -9.120 4.145 1.00 96.19 279 LEU A C 1
ATOM 2235 O O . LEU A 1 279 ? 10.740 -9.328 3.170 1.00 96.19 279 LEU A O 1
ATOM 2239 N N . GLY A 1 280 ? 11.656 -10.050 5.083 1.00 96.44 280 GLY A N 1
ATOM 2240 C CA . GLY A 1 280 ? 11.079 -11.393 4.998 1.00 96.44 280 GLY A CA 1
ATOM 2241 C C . GLY A 1 280 ? 9.548 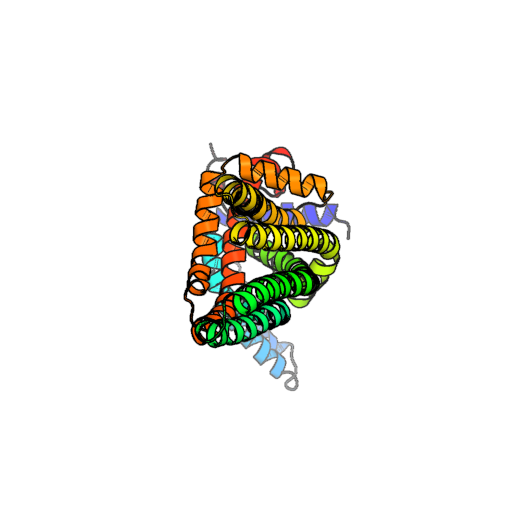-11.380 4.937 1.00 96.44 280 GLY A C 1
ATOM 2242 O O . GLY A 1 280 ? 8.952 -12.107 4.144 1.00 96.44 280 GLY A O 1
ATOM 2243 N N . PHE A 1 281 ? 8.898 -10.510 5.718 1.00 96.31 281 PHE A N 1
ATOM 2244 C CA . PHE A 1 281 ? 7.442 -10.371 5.682 1.00 96.31 281 PHE A CA 1
ATOM 2245 C C . PHE A 1 281 ? 6.947 -9.738 4.372 1.00 96.31 281 PHE A C 1
ATOM 2247 O O . PHE A 1 281 ? 5.959 -10.203 3.802 1.00 96.31 281 PHE A O 1
ATOM 2254 N N . LEU A 1 282 ? 7.649 -8.722 3.857 1.00 95.50 282 LEU A N 1
ATOM 2255 C CA . LEU A 1 282 ? 7.351 -8.118 2.555 1.00 95.50 282 LEU A CA 1
ATOM 2256 C C . LEU A 1 282 ? 7.526 -9.113 1.411 1.00 95.50 282 LEU A C 1
ATOM 2258 O O . LEU A 1 282 ? 6.665 -9.169 0.543 1.00 95.50 282 LEU A O 1
ATOM 2262 N N . VAL A 1 283 ? 8.578 -9.933 1.428 1.00 95.12 283 VAL A N 1
ATOM 2263 C CA . VAL A 1 283 ? 8.761 -11.014 0.450 1.00 95.12 283 VAL A CA 1
ATOM 2264 C C . VAL A 1 283 ? 7.571 -11.970 0.491 1.00 95.12 283 VAL A C 1
ATOM 2266 O O . VAL A 1 283 ? 7.017 -12.275 -0.558 1.00 95.12 283 VAL A O 1
ATOM 2269 N N . GLY A 1 284 ? 7.108 -12.373 1.679 1.00 94.69 284 GLY A N 1
ATOM 2270 C CA . GLY A 1 284 ? 5.904 -13.200 1.815 1.00 94.69 284 GLY A CA 1
ATOM 2271 C C . GLY A 1 284 ? 4.642 -12.534 1.251 1.00 94.69 284 GLY A C 1
ATOM 2272 O O . GLY A 1 284 ? 3.865 -13.179 0.552 1.00 94.69 284 GLY A O 1
ATOM 2273 N N . CYS A 1 285 ? 4.464 -11.233 1.493 1.00 92.62 285 CYS A N 1
ATOM 2274 C CA . CYS A 1 285 ? 3.352 -10.451 0.944 1.00 92.62 285 CYS A CA 1
ATOM 2275 C C . CYS A 1 285 ? 3.418 -10.324 -0.585 1.00 92.62 285 CYS A C 1
ATOM 2277 O O . CYS A 1 285 ? 2.395 -10.387 -1.264 1.00 92.62 285 CYS A O 1
ATOM 2279 N N . LEU A 1 286 ? 4.621 -10.138 -1.128 1.00 90.19 286 LEU A N 1
ATOM 2280 C CA . LEU A 1 286 ? 4.855 -9.895 -2.548 1.00 90.19 286 LEU A CA 1
ATOM 2281 C C . LEU A 1 286 ? 5.048 -11.186 -3.355 1.00 90.19 286 LEU A C 1
ATOM 2283 O O . LEU A 1 286 ? 5.007 -11.136 -4.580 1.00 90.19 286 LEU A O 1
ATOM 2287 N N . ALA A 1 287 ? 5.189 -12.346 -2.709 1.00 92.12 287 ALA A N 1
ATOM 2288 C CA . ALA A 1 287 ? 5.394 -13.634 -3.372 1.00 92.12 287 ALA A CA 1
ATOM 2289 C C . ALA A 1 287 ? 4.289 -13.962 -4.387 1.00 92.12 287 ALA A C 1
ATOM 2291 O O . ALA A 1 287 ? 4.576 -14.502 -5.453 1.00 92.12 287 ALA A O 1
ATOM 2292 N N . ALA A 1 288 ? 3.040 -13.570 -4.110 1.00 89.12 288 ALA A N 1
ATOM 2293 C CA . ALA A 1 288 ? 1.930 -13.752 -5.045 1.00 89.12 288 ALA A CA 1
ATOM 2294 C C . ALA A 1 288 ? 2.179 -13.060 -6.400 1.00 89.12 288 ALA A C 1
ATOM 2296 O O . ALA A 1 288 ? 1.731 -13.550 -7.433 1.00 89.12 288 ALA A O 1
ATOM 2297 N N . PHE A 1 289 ? 2.934 -11.957 -6.420 1.00 90.69 289 PHE A N 1
ATOM 2298 C CA . PHE A 1 289 ? 3.256 -11.212 -7.637 1.00 90.69 289 PHE A CA 1
ATOM 2299 C C . PHE A 1 289 ? 4.327 -11.897 -8.497 1.00 90.69 289 PHE A C 1
ATOM 2301 O O . PHE A 1 289 ? 4.477 -11.526 -9.659 1.00 90.69 289 PHE A O 1
ATOM 2308 N N . ALA A 1 290 ? 5.023 -12.925 -7.992 1.00 91.31 290 ALA A N 1
ATOM 2309 C CA . ALA A 1 290 ? 6.033 -13.665 -8.753 1.00 91.31 290 ALA A CA 1
ATOM 2310 C C . ALA A 1 290 ? 5.459 -14.340 -10.011 1.00 91.31 290 ALA A C 1
ATOM 2312 O O . ALA A 1 290 ? 6.179 -14.534 -10.986 1.00 91.31 290 ALA A O 1
ATOM 2313 N N . VAL A 1 291 ? 4.151 -14.624 -10.040 1.00 92.44 291 VAL A N 1
ATOM 2314 C CA . VAL A 1 291 ? 3.458 -15.127 -11.239 1.00 92.44 291 VAL A CA 1
ATOM 2315 C C . VAL A 1 291 ? 3.591 -14.177 -12.441 1.00 92.44 291 VAL A C 1
ATOM 2317 O O . VAL A 1 291 ? 3.582 -14.633 -13.580 1.00 92.44 291 VAL A O 1
ATOM 2320 N N . GLN A 1 292 ? 3.773 -12.869 -12.209 1.00 89.81 292 GLN A N 1
ATOM 2321 C CA . GLN A 1 292 ? 3.974 -11.885 -13.281 1.00 89.81 292 GLN A CA 1
ATOM 2322 C C . GLN A 1 292 ? 5.350 -11.993 -13.953 1.00 89.81 292 GLN A C 1
ATOM 2324 O O . GLN A 1 292 ? 5.567 -11.355 -14.980 1.00 89.81 292 GLN A O 1
ATOM 2329 N N . LEU A 1 293 ? 6.275 -12.788 -13.404 1.00 89.75 293 LEU A N 1
ATOM 2330 C CA . LEU A 1 293 ? 7.573 -13.065 -14.025 1.00 89.75 293 LEU A CA 1
ATOM 2331 C C . LEU A 1 293 ? 7.470 -14.090 -15.163 1.00 89.75 293 LEU A C 1
ATOM 2333 O O . LEU A 1 293 ? 8.412 -14.231 -15.936 1.00 89.75 293 LEU A O 1
ATOM 2337 N N . ILE A 1 294 ? 6.342 -14.800 -15.280 1.00 90.75 294 ILE A N 1
ATOM 2338 C CA . ILE A 1 294 ? 6.102 -15.743 -16.373 1.00 90.75 294 ILE A CA 1
ATOM 2339 C C . ILE A 1 294 ? 5.859 -14.931 -17.660 1.00 90.75 294 ILE A C 1
ATOM 2341 O O . ILE A 1 294 ? 4.881 -14.180 -17.716 1.00 90.75 294 ILE A O 1
ATOM 2345 N N . PRO A 1 295 ? 6.693 -15.079 -18.709 1.00 86.38 295 PRO A N 1
ATOM 2346 C CA . PRO A 1 295 ? 6.622 -14.270 -19.925 1.00 86.38 295 PRO A CA 1
ATOM 2347 C C . PRO A 1 295 ? 5.507 -14.763 -20.863 1.00 86.38 295 PRO A C 1
ATOM 2349 O O . PRO A 1 295 ? 5.747 -15.187 -21.989 1.00 86.38 295 PRO A O 1
ATOM 2352 N N . ASN A 1 296 ? 4.262 -14.740 -20.389 1.00 89.56 296 ASN A N 1
ATOM 2353 C CA . ASN A 1 296 ? 3.083 -15.126 -21.154 1.00 89.56 296 ASN A CA 1
ATOM 2354 C C . ASN A 1 296 ? 1.998 -14.049 -21.033 1.00 89.56 296 ASN A C 1
ATOM 2356 O O . ASN A 1 296 ? 1.629 -13.632 -19.936 1.00 89.56 296 ASN A O 1
ATOM 2360 N N . PHE A 1 297 ? 1.467 -13.613 -22.177 1.00 88.56 297 PHE A N 1
ATOM 2361 C CA . PHE A 1 297 ? 0.507 -12.511 -22.238 1.00 88.56 297 PHE A CA 1
ATOM 2362 C C . PHE A 1 297 ? -0.815 -12.810 -21.510 1.00 88.56 297 PHE A C 1
ATOM 2364 O O . PHE A 1 297 ? -1.320 -11.959 -20.776 1.00 88.56 297 PHE A O 1
ATOM 2371 N N . LEU A 1 298 ? -1.353 -14.028 -21.649 1.00 91.31 298 LEU A N 1
ATOM 2372 C CA . LEU A 1 298 ? -2.575 -14.441 -20.950 1.00 91.31 298 LEU A CA 1
ATOM 2373 C C . LEU A 1 298 ? -2.339 -14.537 -19.442 1.00 91.31 298 LEU A C 1
ATOM 2375 O O . LEU A 1 298 ? -3.156 -14.046 -18.662 1.00 91.31 298 LEU A O 1
ATOM 2379 N N . VAL A 1 299 ? -1.199 -15.101 -19.031 1.00 93.00 299 VAL A N 1
ATOM 2380 C CA . VAL A 1 299 ? -0.802 -15.156 -17.616 1.00 93.00 299 VAL A CA 1
ATOM 2381 C C . VAL A 1 299 ? -0.689 -13.748 -17.039 1.00 93.00 299 VAL A C 1
ATOM 2383 O O . VAL A 1 299 ? -1.186 -13.505 -15.942 1.00 93.00 299 VAL A O 1
ATOM 2386 N N . LEU A 1 300 ? -0.119 -12.793 -17.775 1.00 91.19 300 LEU A N 1
ATOM 2387 C CA . LEU A 1 300 ? -0.015 -11.398 -17.348 1.00 91.19 300 LEU A CA 1
ATOM 2388 C C . LEU A 1 300 ? -1.392 -10.761 -17.107 1.00 91.19 300 LEU A C 1
ATOM 2390 O O . LEU A 1 300 ? -1.591 -10.126 -16.072 1.00 91.19 300 LEU A O 1
ATOM 2394 N N . ILE A 1 301 ? -2.354 -10.941 -18.016 1.00 92.38 301 ILE A N 1
ATOM 2395 C CA . ILE A 1 301 ? -3.704 -10.372 -17.861 1.00 92.38 301 ILE A CA 1
ATOM 2396 C C . ILE A 1 301 ? -4.440 -11.023 -16.687 1.00 92.38 301 ILE A C 1
ATOM 2398 O O . ILE A 1 301 ? -4.916 -10.325 -15.790 1.00 92.38 301 ILE A O 1
ATOM 2402 N N . ILE A 1 302 ? -4.511 -12.356 -16.673 1.00 94.25 302 ILE A N 1
ATOM 2403 C CA . ILE A 1 302 ? -5.253 -13.110 -15.657 1.00 94.25 302 ILE A CA 1
ATOM 2404 C C . ILE A 1 302 ? -4.657 -12.849 -14.272 1.00 94.25 302 ILE A C 1
ATOM 2406 O O . ILE A 1 302 ? -5.389 -12.563 -13.325 1.00 94.25 302 ILE A O 1
ATOM 2410 N N . SER A 1 303 ? -3.327 -12.873 -14.149 1.00 94.06 303 SER A N 1
ATOM 2411 C CA . SER A 1 303 ? -2.667 -12.604 -12.871 1.00 94.06 303 SER A CA 1
ATOM 2412 C C . SER A 1 303 ? -2.894 -11.180 -12.376 1.00 94.06 303 SER A C 1
ATOM 2414 O O . SER A 1 303 ? -3.130 -11.012 -11.186 1.00 94.06 303 SER A O 1
ATOM 2416 N N . LYS A 1 304 ? -2.888 -10.151 -13.237 1.00 93.25 304 LYS A N 1
ATOM 2417 C CA . LYS A 1 304 ? -3.210 -8.771 -12.825 1.00 93.25 304 LYS A CA 1
ATOM 2418 C C . LYS A 1 304 ? -4.608 -8.665 -12.220 1.00 93.25 304 LYS A C 1
ATOM 2420 O O . LYS A 1 304 ? -4.763 -8.007 -11.195 1.00 93.25 304 LYS A O 1
ATOM 2425 N N . ILE A 1 305 ? -5.595 -9.338 -12.817 1.00 93.75 305 ILE A N 1
ATOM 2426 C CA . ILE A 1 305 ? -6.967 -9.371 -12.297 1.00 93.75 305 ILE A CA 1
ATOM 2427 C C . ILE A 1 305 ? -6.994 -10.076 -10.939 1.00 93.75 305 ILE A C 1
ATOM 2429 O O . ILE A 1 305 ? -7.478 -9.504 -9.966 1.00 93.75 305 ILE A O 1
ATOM 2433 N N . LEU A 1 306 ? -6.435 -11.287 -10.847 1.00 94.31 306 LEU A N 1
ATOM 2434 C CA . LEU A 1 306 ? -6.435 -12.070 -9.607 1.00 94.31 306 LEU A CA 1
ATOM 2435 C C . LEU A 1 306 ? -5.675 -11.367 -8.474 1.00 94.31 306 LEU A C 1
ATOM 2437 O O . LEU A 1 306 ? -6.133 -11.354 -7.333 1.00 94.31 306 LEU A O 1
ATOM 2441 N N . LEU A 1 307 ? -4.545 -10.728 -8.781 1.00 94.25 307 LEU A N 1
ATOM 2442 C CA . LEU A 1 307 ? -3.739 -10.011 -7.796 1.00 94.25 307 LEU A CA 1
ATOM 2443 C C . LEU A 1 307 ? -4.474 -8.806 -7.211 1.00 94.25 307 LEU A C 1
ATOM 2445 O O . LEU A 1 307 ? -4.305 -8.541 -6.023 1.00 94.25 307 LEU A O 1
ATOM 2449 N N . SER A 1 308 ? -5.348 -8.134 -7.969 1.00 94.19 308 SER A N 1
ATOM 2450 C CA . SER A 1 308 ? -6.205 -7.073 -7.422 1.00 94.19 308 SER A CA 1
ATOM 2451 C C . SER A 1 308 ? -7.098 -7.561 -6.275 1.00 94.19 308 SER A C 1
ATOM 2453 O O . SER A 1 308 ? -7.300 -6.819 -5.315 1.00 94.19 308 SER A O 1
ATOM 2455 N N . PHE A 1 309 ? -7.564 -8.815 -6.309 1.00 94.69 309 PHE A N 1
ATOM 2456 C CA . PHE A 1 309 ? -8.331 -9.415 -5.207 1.00 94.69 309 PHE A CA 1
ATOM 2457 C C . PHE A 1 309 ? -7.462 -9.816 -4.011 1.00 94.69 309 PHE A C 1
ATOM 2459 O O . PHE A 1 309 ? -7.943 -9.826 -2.877 1.00 94.69 309 PHE A O 1
ATOM 2466 N N . SER A 1 310 ? -6.178 -10.093 -4.235 1.00 93.62 310 SER A N 1
ATOM 2467 C CA . SER A 1 310 ? -5.223 -10.404 -3.167 1.00 93.62 310 SER A CA 1
ATOM 2468 C C . SER A 1 310 ? -4.754 -9.159 -2.406 1.00 93.62 310 SER A C 1
ATOM 2470 O O . SER A 1 310 ? -4.434 -9.262 -1.221 1.00 93.62 310 SER A O 1
ATOM 2472 N N . ILE A 1 311 ? -4.735 -7.978 -3.045 1.00 94.25 311 ILE A N 1
ATOM 2473 C CA . ILE A 1 311 ? -4.228 -6.732 -2.440 1.00 94.25 311 ILE A CA 1
ATOM 2474 C C . ILE A 1 311 ? -4.899 -6.410 -1.093 1.00 94.25 311 ILE A C 1
ATOM 2476 O O . ILE A 1 311 ? -4.156 -6.222 -0.135 1.00 94.25 311 ILE A O 1
ATOM 2480 N N . PRO A 1 312 ? -6.240 -6.389 -0.939 1.00 95.62 312 PRO A N 1
ATOM 2481 C CA . PRO A 1 312 ? -6.882 -6.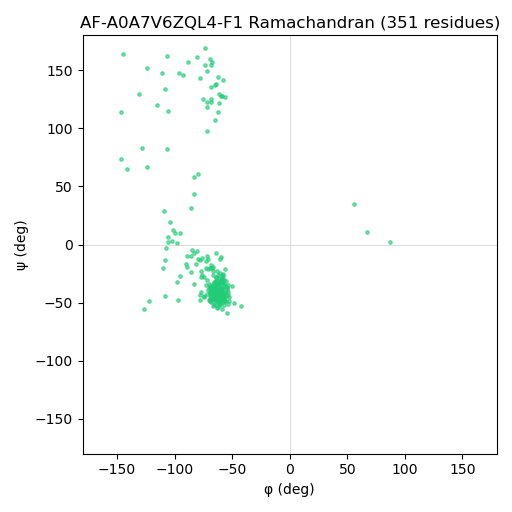105 0.350 1.00 95.62 312 PRO A CA 1
ATOM 2482 C C . PRO A 1 312 ? -6.416 -7.010 1.496 1.00 95.62 312 PRO A C 1
ATOM 2484 O O . PRO A 1 312 ? -6.220 -6.550 2.621 1.00 95.62 312 PRO A O 1
ATOM 2487 N N . ILE A 1 313 ? -6.219 -8.297 1.202 1.00 96.06 313 ILE A N 1
ATOM 2488 C CA . ILE A 1 313 ? -5.786 -9.309 2.172 1.00 96.06 313 ILE A CA 1
ATOM 2489 C C . ILE A 1 313 ? -4.330 -9.055 2.570 1.00 96.06 313 ILE A C 1
ATOM 2491 O O . ILE A 1 313 ? -4.008 -9.013 3.758 1.00 96.06 313 ILE A O 1
ATOM 2495 N N . ILE A 1 314 ? -3.463 -8.829 1.580 1.00 95.69 314 ILE A N 1
ATOM 2496 C CA . ILE A 1 314 ? -2.054 -8.479 1.793 1.00 95.69 314 ILE A CA 1
ATOM 2497 C C . ILE A 1 314 ? -1.945 -7.187 2.607 1.00 95.69 314 ILE A C 1
ATOM 2499 O O . ILE A 1 314 ? -1.147 -7.099 3.537 1.00 95.69 314 ILE A O 1
ATOM 2503 N N . PHE A 1 315 ? -2.782 -6.199 2.299 1.00 95.69 315 PHE A N 1
ATOM 2504 C CA . PHE A 1 315 ? -2.792 -4.911 2.971 1.00 95.69 315 PHE A CA 1
ATOM 2505 C C . PHE A 1 315 ? -3.198 -5.047 4.439 1.00 95.69 315 PHE A C 1
ATOM 2507 O O . PHE A 1 315 ? -2.539 -4.465 5.291 1.00 95.69 315 PHE A O 1
ATOM 2514 N N . LEU A 1 316 ? -4.215 -5.857 4.762 1.00 97.50 316 LEU A N 1
ATOM 2515 C CA . LEU A 1 316 ? -4.576 -6.163 6.151 1.00 97.50 316 LEU A CA 1
ATOM 2516 C C . LEU A 1 316 ? -3.427 -6.867 6.891 1.00 97.50 316 LEU A C 1
ATOM 2518 O O . LEU A 1 316 ? -3.100 -6.487 8.016 1.00 97.50 316 LEU A O 1
ATOM 2522 N N . ALA A 1 317 ? -2.800 -7.868 6.263 1.00 97.44 317 ALA A N 1
ATOM 2523 C CA . ALA A 1 317 ? -1.665 -8.584 6.847 1.00 97.44 317 ALA A CA 1
ATOM 2524 C C . ALA A 1 317 ? -0.500 -7.629 7.153 1.00 97.44 317 ALA A C 1
ATOM 2526 O O . ALA A 1 317 ? 0.035 -7.630 8.265 1.00 97.44 317 ALA A O 1
ATOM 2527 N N . TRP A 1 318 ? -0.150 -6.779 6.185 1.00 97.75 318 TRP A N 1
ATOM 2528 C CA . TRP A 1 318 ? 0.873 -5.751 6.332 1.00 97.75 318 TRP A CA 1
ATOM 2529 C C . TRP A 1 318 ? 0.516 -4.728 7.408 1.00 97.75 318 TRP A C 1
ATOM 2531 O O . TRP A 1 318 ? 1.350 -4.414 8.252 1.00 97.75 318 TRP A O 1
ATOM 2541 N N . TYR A 1 319 ? -0.725 -4.245 7.429 1.00 97.69 319 TYR A N 1
ATOM 2542 C CA . TYR A 1 319 ? -1.182 -3.251 8.395 1.00 97.69 319 TYR A CA 1
ATOM 2543 C C . TYR A 1 319 ? -1.063 -3.772 9.832 1.00 97.69 319 TYR A C 1
ATOM 2545 O O . TYR A 1 319 ? -0.526 -3.094 10.706 1.00 97.69 319 TYR A O 1
ATOM 2553 N N . LEU A 1 320 ? -1.495 -5.011 10.078 1.00 97.62 320 LEU A N 1
ATOM 2554 C CA . LEU A 1 320 ? -1.398 -5.660 11.386 1.00 97.62 320 LEU A CA 1
ATOM 2555 C C . LEU A 1 320 ? 0.053 -5.934 11.804 1.00 97.62 320 LEU A C 1
ATOM 2557 O O . LEU A 1 320 ? 0.394 -5.760 12.977 1.00 97.62 320 LEU A O 1
ATOM 2561 N N . PHE A 1 321 ? 0.911 -6.325 10.858 1.00 97.44 321 PHE A N 1
ATOM 2562 C CA . PHE A 1 321 ? 2.351 -6.439 11.086 1.00 97.44 321 PHE A CA 1
ATOM 2563 C C . PHE A 1 321 ? 2.970 -5.081 11.447 1.00 97.44 321 PHE A C 1
ATOM 2565 O O . PHE A 1 321 ? 3.736 -4.982 12.406 1.00 97.44 321 PHE A O 1
ATOM 2572 N N . ALA A 1 322 ? 2.601 -4.022 10.728 1.00 97.56 322 ALA A N 1
ATOM 2573 C CA . ALA A 1 322 ? 3.094 -2.677 10.971 1.00 97.56 322 ALA A CA 1
ATOM 2574 C C . ALA A 1 322 ? 2.637 -2.127 12.328 1.00 97.56 322 ALA A C 1
ATOM 2576 O O . ALA A 1 322 ? 3.451 -1.536 13.031 1.00 97.56 322 ALA A O 1
ATOM 2577 N N . LEU A 1 323 ? 1.391 -2.380 12.745 1.00 96.31 323 LEU A N 1
ATOM 2578 C CA . LEU A 1 323 ? 0.907 -2.013 14.079 1.00 96.31 323 LEU A CA 1
ATOM 2579 C C . LEU A 1 323 ? 1.745 -2.648 15.195 1.00 96.31 323 LEU A C 1
ATOM 2581 O O . LEU A 1 323 ? 2.115 -1.954 16.133 1.00 96.31 323 LEU A O 1
ATOM 2585 N N . ASP A 1 324 ? 2.102 -3.933 15.085 1.00 94.62 324 ASP A N 1
ATOM 2586 C CA . ASP A 1 324 ? 2.973 -4.597 16.070 1.00 94.62 324 ASP A CA 1
ATOM 2587 C C . ASP A 1 324 ? 4.346 -3.912 16.195 1.00 94.62 324 ASP A C 1
ATOM 2589 O O . ASP A 1 324 ? 4.902 -3.792 17.288 1.00 94.62 324 ASP A O 1
ATOM 2593 N N . ARG A 1 325 ? 4.896 -3.437 15.073 1.00 94.50 325 ARG A N 1
ATOM 2594 C CA . ARG A 1 325 ? 6.181 -2.726 15.042 1.00 94.50 325 ARG A CA 1
ATOM 2595 C C . ARG A 1 325 ? 6.055 -1.308 15.592 1.00 94.50 325 ARG A C 1
ATOM 2597 O O . ARG A 1 325 ? 6.876 -0.906 16.413 1.00 94.50 325 ARG A O 1
ATOM 2604 N N . LEU A 1 326 ? 5.012 -0.584 15.194 1.00 95.62 326 LEU A N 1
ATOM 2605 C CA . LEU A 1 326 ? 4.703 0.752 15.702 1.00 95.62 326 LEU A CA 1
ATOM 2606 C C . LEU A 1 326 ? 4.456 0.734 17.211 1.00 95.62 326 LEU A C 1
ATOM 2608 O O . LEU A 1 326 ? 4.920 1.633 17.907 1.00 95.62 326 LEU A O 1
ATOM 2612 N N . ASP A 1 327 ? 3.818 -0.317 17.730 1.00 93.94 327 ASP A N 1
ATOM 2613 C CA . ASP A 1 327 ? 3.605 -0.508 19.164 1.00 93.94 327 ASP A CA 1
ATOM 2614 C C . ASP A 1 327 ? 4.927 -0.565 19.942 1.00 93.94 327 ASP A C 1
ATOM 2616 O O . ASP A 1 327 ? 5.031 0.004 21.027 1.00 93.94 327 ASP A O 1
ATOM 2620 N N . GLN A 1 328 ? 5.957 -1.189 19.366 1.00 91.25 328 GLN A N 1
ATOM 2621 C CA . GLN A 1 328 ? 7.273 -1.355 19.989 1.00 91.25 328 GLN A CA 1
ATOM 2622 C C . GLN A 1 328 ? 8.190 -0.139 19.823 1.00 91.25 328 GLN A C 1
ATOM 2624 O O . GLN A 1 328 ? 8.991 0.126 20.714 1.00 91.25 328 GLN A O 1
ATOM 2629 N N . VAL A 1 329 ? 8.104 0.563 18.690 1.00 93.12 329 VAL A N 1
ATOM 2630 C CA . VAL A 1 329 ? 9.052 1.630 18.321 1.00 93.12 329 VAL A CA 1
ATOM 2631 C C . VAL A 1 329 ? 8.526 3.027 18.656 1.00 93.12 329 VAL A C 1
ATOM 2633 O O . VAL A 1 329 ? 9.318 3.912 18.952 1.00 93.12 329 VAL A O 1
ATOM 2636 N N . VAL A 1 330 ? 7.209 3.246 18.587 1.00 93.69 330 VAL A N 1
ATOM 2637 C CA . VAL A 1 330 ? 6.612 4.592 18.643 1.00 93.69 330 VAL A CA 1
ATOM 2638 C C . VAL A 1 330 ? 5.540 4.693 19.720 1.00 93.69 330 VAL A C 1
ATOM 2640 O O . VAL A 1 330 ? 5.605 5.576 20.574 1.00 93.69 330 VAL A O 1
ATOM 2643 N N . ASN A 1 331 ? 4.530 3.818 19.688 1.00 93.12 331 ASN A N 1
ATOM 2644 C CA . ASN A 1 331 ? 3.318 4.022 20.483 1.00 93.12 331 ASN A CA 1
ATOM 2645 C C . ASN A 1 331 ? 3.569 3.837 21.977 1.00 93.12 331 ASN A C 1
ATOM 2647 O O . ASN A 1 331 ? 2.966 4.552 22.766 1.00 93.12 331 ASN A O 1
ATOM 2651 N N . LYS A 1 332 ? 4.464 2.927 22.381 1.00 90.00 332 LYS A N 1
ATOM 2652 C CA . LYS A 1 332 ? 4.760 2.699 23.802 1.00 90.00 332 LYS A CA 1
ATOM 2653 C C . LYS A 1 332 ? 5.170 3.976 24.540 1.00 90.00 332 LYS A C 1
ATOM 2655 O O . LYS A 1 332 ? 4.802 4.138 25.698 1.00 90.00 332 LYS A O 1
ATOM 2660 N N . GLU A 1 333 ? 5.902 4.859 23.869 1.00 89.38 333 GLU A N 1
ATOM 2661 C CA . GLU A 1 333 ? 6.405 6.104 24.452 1.00 89.38 333 GLU A CA 1
ATOM 2662 C C . GLU A 1 333 ? 5.495 7.291 24.120 1.00 89.38 333 GLU A C 1
ATOM 2664 O O . GLU A 1 333 ? 5.102 8.035 25.014 1.00 89.38 333 GLU A O 1
ATOM 2669 N N . ASN A 1 334 ? 5.104 7.441 22.850 1.00 90.00 334 ASN A N 1
ATOM 2670 C CA . ASN A 1 334 ? 4.428 8.652 22.376 1.00 90.00 334 ASN A CA 1
ATOM 2671 C C . ASN A 1 334 ? 2.895 8.552 22.367 1.00 90.00 334 ASN A C 1
ATOM 2673 O O . ASN A 1 334 ? 2.214 9.569 22.473 1.00 90.00 334 ASN A O 1
ATOM 2677 N N . TYR A 1 335 ? 2.336 7.344 22.225 1.00 90.62 335 TYR A N 1
ATOM 2678 C CA . TYR A 1 335 ? 0.887 7.124 22.106 1.00 90.62 335 TYR A CA 1
ATOM 2679 C C . TYR A 1 335 ? 0.418 5.861 22.856 1.00 90.62 335 TYR A C 1
ATOM 2681 O O . TYR A 1 335 ? -0.068 4.917 22.220 1.00 90.62 335 TYR A O 1
ATOM 2689 N N . PRO A 1 336 ? 0.522 5.806 24.201 1.00 86.19 336 PRO A N 1
ATOM 2690 C CA . PRO A 1 336 ? 0.268 4.574 24.957 1.00 86.19 336 PRO A CA 1
ATOM 2691 C C . PRO A 1 336 ? -1.144 3.997 24.773 1.00 86.19 336 PRO A C 1
ATOM 2693 O O . PRO A 1 336 ? -1.338 2.790 24.881 1.00 86.19 336 PRO A O 1
ATOM 2696 N N . SER A 1 337 ? -2.130 4.838 24.442 1.00 85.94 337 SER A N 1
ATOM 2697 C CA . SER A 1 337 ? -3.515 4.427 24.167 1.00 85.94 337 SER A CA 1
ATOM 2698 C C . SER A 1 337 ? -3.690 3.616 22.875 1.00 85.94 337 SER A C 1
ATOM 2700 O O . SER A 1 337 ? -4.716 2.958 22.707 1.00 85.94 337 SER A O 1
ATOM 2702 N N . LEU A 1 338 ? -2.717 3.656 21.958 1.00 89.62 338 LEU A N 1
ATOM 2703 C CA . LEU A 1 338 ? -2.747 2.902 20.701 1.00 89.62 338 LEU A CA 1
ATOM 2704 C C . LEU A 1 338 ? -2.133 1.503 20.830 1.00 89.62 338 LEU A C 1
ATOM 2706 O O . LEU A 1 338 ? -2.415 0.636 19.999 1.00 89.62 338 LEU A O 1
ATOM 2710 N N . VAL A 1 339 ? -1.327 1.276 21.871 1.00 90.38 339 VAL A N 1
ATOM 2711 C CA . VAL A 1 339 ? -0.590 0.025 22.072 1.00 90.38 339 VAL A CA 1
ATOM 2712 C C . VAL A 1 339 ? -1.560 -1.140 22.214 1.00 90.38 339 VAL A C 1
ATOM 2714 O O . VAL A 1 339 ? -2.420 -1.149 23.093 1.00 90.38 339 VAL A O 1
ATOM 2717 N N . GLY A 1 340 ? -1.431 -2.143 21.343 1.00 86.75 340 GLY A N 1
ATOM 2718 C CA . GLY A 1 340 ? -2.276 -3.334 21.395 1.00 86.75 340 GLY A CA 1
ATOM 2719 C C . GLY A 1 340 ? -3.750 -3.079 21.063 1.00 86.75 340 GLY A C 1
ATOM 2720 O O . GLY A 1 340 ? -4.566 -3.982 21.241 1.00 86.75 340 GLY A O 1
ATOM 2721 N N . LYS A 1 341 ? -4.124 -1.898 20.554 1.00 87.94 341 LYS A N 1
ATOM 2722 C CA . LYS A 1 341 ? -5.517 -1.582 20.201 1.00 87.94 341 LYS A CA 1
ATOM 2723 C C . LYS A 1 341 ? -6.074 -2.597 19.200 1.00 87.94 341 LYS A C 1
ATOM 2725 O O . LYS A 1 341 ? -5.451 -2.820 18.166 1.00 87.94 341 LYS A O 1
ATOM 2730 N N . GLY A 1 342 ? -7.223 -3.207 19.495 1.00 86.25 342 GLY A N 1
ATOM 2731 C CA . GLY A 1 342 ? -7.794 -4.319 18.716 1.00 86.25 342 GLY A CA 1
ATOM 2732 C C . GLY A 1 342 ? -7.301 -5.712 19.135 1.00 86.25 342 GLY A C 1
ATOM 2733 O O . GLY A 1 342 ? -7.685 -6.703 18.527 1.00 86.25 342 GLY A O 1
ATOM 2734 N N . THR A 1 343 ? -6.463 -5.809 20.172 1.00 87.00 343 THR A N 1
ATOM 2735 C CA . THR A 1 343 ? -6.061 -7.075 20.804 1.00 87.00 343 THR A CA 1
ATOM 2736 C C . THR A 1 343 ? -6.371 -7.050 22.297 1.00 87.00 343 THR A C 1
ATOM 2738 O O . THR A 1 343 ? -6.382 -5.993 22.925 1.00 87.00 343 THR A O 1
ATOM 2741 N N . PHE A 1 344 ? -6.607 -8.224 22.879 1.00 80.69 344 PHE A N 1
ATOM 2742 C CA . PHE A 1 344 ? -6.989 -8.384 24.281 1.00 80.69 344 PHE A CA 1
ATOM 2743 C C . PHE A 1 344 ? -6.017 -9.324 25.008 1.00 80.69 344 PHE A C 1
ATOM 2745 O O . PHE A 1 344 ? -6.404 -10.435 25.371 1.00 80.69 344 PHE A O 1
ATOM 2752 N N . PRO A 1 345 ? -4.738 -8.944 25.192 1.00 66.31 345 PRO A N 1
ATOM 2753 C CA . PRO A 1 345 ? -3.742 -9.819 25.804 1.00 66.31 345 PRO A CA 1
ATOM 2754 C C . PRO A 1 345 ? -4.156 -10.264 27.216 1.00 66.31 345 PRO A C 1
ATOM 2756 O O . PRO A 1 345 ? -4.680 -9.481 28.011 1.00 66.31 345 PRO A O 1
ATOM 2759 N N . GLU A 1 346 ? -3.875 -11.526 27.557 1.00 53.12 346 GLU A N 1
ATOM 2760 C CA . GLU A 1 346 ? -4.259 -12.140 28.839 1.00 53.12 346 GLU A CA 1
ATOM 2761 C C . GLU A 1 346 ? -3.686 -11.436 30.085 1.00 53.12 346 GLU A C 1
ATOM 2763 O O . GLU A 1 346 ? -4.121 -11.721 31.199 1.00 53.12 346 GLU A O 1
ATOM 2768 N N . GLN A 1 347 ? -2.747 -10.492 29.940 1.00 45.00 347 GLN A N 1
ATOM 2769 C CA . GLN A 1 347 ? -2.102 -9.779 31.052 1.00 45.00 347 GLN A CA 1
ATOM 2770 C C . GLN A 1 347 ? -3.062 -8.964 31.937 1.00 45.00 347 GLN A C 1
ATOM 2772 O O . GLN A 1 347 ? -2.708 -8.657 33.074 1.00 45.00 347 GLN A O 1
ATOM 2777 N N . MET A 1 348 ? -4.316 -8.736 31.526 1.00 41.94 348 MET A N 1
ATOM 2778 C CA . MET A 1 348 ? -5.368 -8.281 32.451 1.00 41.94 348 MET A CA 1
ATOM 2779 C C . MET A 1 348 ? -5.713 -9.294 33.568 1.00 41.94 348 MET A C 1
ATOM 2781 O O . MET A 1 348 ? -6.437 -8.934 34.496 1.00 41.94 348 MET A O 1
ATOM 2785 N N . LYS A 1 349 ? -5.175 -10.525 33.538 1.00 35.47 349 LYS A N 1
ATOM 2786 C CA . LYS A 1 349 ? -5.232 -11.502 34.643 1.00 35.47 349 LYS A CA 1
ATOM 2787 C C . LYS A 1 349 ? -4.174 -11.284 35.737 1.00 35.47 349 LYS A C 1
ATOM 2789 O O . LYS A 1 349 ? -4.344 -11.841 36.812 1.00 35.47 349 LYS A O 1
ATOM 2794 N N . ARG A 1 350 ? -3.103 -10.506 35.508 1.00 31.47 350 ARG A N 1
ATOM 2795 C CA . ARG A 1 350 ? -1.961 -10.398 36.450 1.00 31.47 350 ARG A CA 1
ATOM 2796 C C . ARG A 1 350 ? -1.917 -9.134 37.318 1.00 31.47 350 ARG A C 1
ATOM 2798 O O . ARG A 1 350 ? -1.023 -9.018 38.139 1.00 31.47 350 ARG A O 1
ATOM 2805 N N . ALA A 1 351 ? -2.910 -8.248 37.234 1.00 32.34 351 ALA A N 1
ATOM 2806 C CA . ALA A 1 351 ? -3.131 -7.201 38.247 1.00 32.34 351 ALA A CA 1
ATOM 2807 C C . ALA A 1 351 ? -3.992 -7.706 39.430 1.00 32.34 351 ALA A C 1
ATOM 2809 O O . ALA A 1 351 ? -4.799 -6.969 39.992 1.00 32.34 351 ALA A O 1
ATOM 2810 N N . LYS A 1 352 ? -3.868 -9.001 39.736 1.00 35.19 352 LYS A N 1
ATOM 2811 C CA . LYS A 1 352 ? -4.348 -9.667 40.946 1.00 35.19 352 LYS A CA 1
ATOM 2812 C C . LYS A 1 352 ? -3.156 -10.432 41.521 1.00 35.19 352 LYS A C 1
ATOM 2814 O O . LYS A 1 352 ? -2.969 -11.606 41.214 1.00 35.19 352 LYS A O 1
ATOM 2819 N N . ALA A 1 353 ? -2.335 -9.719 42.273 1.00 33.84 353 ALA A N 1
ATOM 2820 C CA . ALA A 1 353 ? -1.600 -10.238 43.412 1.00 33.84 353 ALA A CA 1
ATOM 2821 C C . ALA A 1 353 ? -1.715 -9.159 44.485 1.00 33.84 353 ALA A C 1
ATOM 2823 O O . ALA A 1 353 ? -1.454 -7.985 44.127 1.00 33.84 353 ALA A O 1
#

Sequence (353 aa):
MNEEFLYSYGKTIGQFHKFTKNYVPSEEIKKRFAWYQDPLLMNAKTYLKDEDLVILDRLNELMESIKSTPITTPKNLPHNRRQVFFDVLSIHRKTFFLFGLLFLLLCLPMNVVSVLKTLFLNNLYAEAGNLGDVEKRQLVSTIMSLNITAAVLQIPCILFLAAGIAGFVKVIRQYSWLENVYFKTDFFSGIKENGGQMLLLGLLVSVVYVLCVYAFNFAQVVNNPLLSVLALVPIGFSIFLGIPITAYAVVCISIYKNTFKQILLTALACFINKPLRTLGFLVGCLAAFAVQLIPNFLVLIISKILLSFSIPIIFLAWYLFALDRLDQVVNKENYPSLVGKGTFPEQMKRAKA

Radius of gyration: 27.22 Å; Cα contacts (8 Å, |Δi|>4): 279; chains: 1; bounding box: 84×36×86 Å